Protein AF-A0A1X2GM85-F1 (afdb_monomer_lite)

Radius of gyration: 20.36 Å; chains: 1; bounding box: 54×36×49 Å

Sequence (186 aa):
MKASTSTQKPHITSDNRGQLSPLYTIKISEENMPDTSAGLIKRYERNKDDQASNASLRKRPAAFDFLKCAVDQPIDNLRQYLWTHGYGNGIPEDDMQLIDLIRLVLTDFWATAVKPDYPTSTNERTPFVESIVPLFKYLSAVMRSVAFVWCEKGLSICIPQYTKLMDGIGTTLLDSVDRVLIESSG

Secondary structure (DSSP, 8-state):
------TT-----HHHHHHHTTT------TT--TTS-HHHHHHHHHHHHHHHTTHHHHTSHHHHHHHHHHHTS-HHHHHHHHHHSS--TT--HHHHHHHHHHHHHHHHHHHHHHSPPPSSPPPTTHHIIIIIHHHHHHHHHHH-SS-----TTHHHHH-TT-S--BTTEEEEEETTEEEEEE----

Structure (mmCIF, N/CA/C/O backbone):
data_AF-A0A1X2GM85-F1
#
_entry.id   AF-A0A1X2GM85-F1
#
loop_
_atom_site.group_PDB
_atom_site.id
_atom_site.type_symbol
_atom_site.label_atom_id
_atom_site.label_alt_id
_atom_site.label_comp_id
_atom_site.label_asym_id
_atom_site.label_entity_id
_atom_site.label_seq_id
_atom_site.pdbx_PDB_ins_code
_atom_site.Cartn_x
_atom_site.Cartn_y
_atom_site.Cartn_z
_atom_site.occupancy
_atom_site.B_iso_or_equiv
_atom_site.auth_seq_id
_atom_site.auth_comp_id
_atom_site.auth_asym_id
_atom_site.auth_atom_id
_atom_site.pdbx_PDB_model_num
ATOM 1 N N . MET A 1 1 ? 22.983 2.308 13.394 1.00 34.88 1 MET A N 1
ATOM 2 C CA . MET A 1 1 ? 23.281 1.470 12.211 1.00 34.88 1 MET A CA 1
ATOM 3 C C . MET A 1 1 ? 23.939 2.341 11.154 1.00 34.88 1 MET A C 1
ATOM 5 O O . MET A 1 1 ? 23.367 3.367 10.813 1.00 34.88 1 MET A O 1
ATOM 9 N N . LYS A 1 2 ? 25.131 1.984 10.659 1.00 26.48 2 LYS A N 1
ATOM 10 C CA . LYS A 1 2 ? 25.616 2.534 9.383 1.00 26.48 2 LYS A CA 1
ATOM 11 C C . LYS A 1 2 ? 24.802 1.857 8.284 1.00 26.48 2 LYS A C 1
ATOM 13 O O . LYS A 1 2 ? 24.716 0.632 8.290 1.00 26.48 2 LYS A O 1
ATOM 18 N N . ALA A 1 3 ? 24.189 2.632 7.395 1.00 29.50 3 ALA A N 1
ATOM 19 C CA . ALA A 1 3 ? 23.586 2.077 6.192 1.00 29.50 3 ALA A CA 1
ATOM 20 C C . ALA A 1 3 ? 24.674 1.300 5.435 1.00 29.50 3 ALA A C 1
ATOM 22 O O . ALA A 1 3 ? 25.688 1.878 5.049 1.00 29.50 3 ALA A O 1
ATOM 23 N N . SER A 1 4 ? 24.495 -0.013 5.287 1.00 35.59 4 SER A N 1
ATOM 24 C CA . SER A 1 4 ? 25.327 -0.822 4.399 1.00 35.59 4 SER A CA 1
ATOM 25 C C . SER A 1 4 ? 24.795 -0.625 2.987 1.00 35.59 4 SER A C 1
ATOM 27 O O . SER A 1 4 ? 23.995 -1.407 2.484 1.00 35.59 4 SER A O 1
ATOM 29 N N . THR A 1 5 ? 25.157 0.491 2.365 1.00 38.44 5 THR A N 1
ATOM 30 C CA . THR A 1 5 ? 25.043 0.614 0.917 1.00 38.44 5 THR A CA 1
ATOM 31 C C . THR A 1 5 ? 26.262 -0.079 0.320 1.00 38.44 5 THR A C 1
ATOM 33 O O . THR A 1 5 ? 27.392 0.250 0.676 1.00 38.44 5 THR A O 1
ATOM 36 N N . SER A 1 6 ? 26.049 -1.066 -0.559 1.00 34.75 6 SER A N 1
ATOM 37 C CA . SER A 1 6 ? 27.146 -1.680 -1.319 1.00 34.75 6 SER A CA 1
ATOM 38 C C . SER A 1 6 ? 27.995 -0.573 -1.948 1.00 34.75 6 SER A C 1
ATOM 40 O O . SER A 1 6 ? 27.484 0.258 -2.698 1.00 34.75 6 SER A O 1
ATOM 42 N N . THR A 1 7 ? 29.290 -0.537 -1.636 1.00 39.50 7 THR A N 1
ATOM 43 C CA . THR A 1 7 ? 30.249 0.394 -2.253 1.00 39.50 7 THR A CA 1
ATOM 44 C C . THR A 1 7 ? 30.542 0.035 -3.712 1.00 39.50 7 THR A C 1
ATOM 46 O O . THR A 1 7 ? 31.191 0.802 -4.415 1.00 39.50 7 THR A O 1
ATOM 49 N N . GLN A 1 8 ? 30.036 -1.112 -4.174 1.00 43.66 8 GLN A N 1
ATOM 50 C CA . GLN A 1 8 ? 30.110 -1.608 -5.543 1.00 43.66 8 GLN A CA 1
ATOM 51 C C . GLN A 1 8 ? 28.709 -1.707 -6.154 1.00 43.66 8 GLN A C 1
ATOM 53 O O . GLN A 1 8 ? 28.338 -2.736 -6.723 1.00 43.66 8 GLN A O 1
ATOM 58 N N . LYS A 1 9 ? 27.889 -0.656 -6.037 1.00 45.09 9 LYS A N 1
ATOM 59 C CA . LYS A 1 9 ? 26.701 -0.584 -6.894 1.00 45.09 9 LYS A CA 1
ATOM 60 C C . LYS A 1 9 ? 27.174 -0.652 -8.353 1.00 45.09 9 LYS A C 1
ATOM 62 O O . LYS A 1 9 ? 28.130 0.048 -8.693 1.00 45.09 9 LYS A O 1
ATOM 67 N N . PRO A 1 10 ? 26.566 -1.484 -9.217 1.00 45.00 10 PRO A N 1
ATOM 68 C CA . PRO A 1 10 ? 26.895 -1.473 -10.630 1.00 45.00 10 PRO A CA 1
ATOM 69 C C . PRO A 1 10 ? 26.573 -0.084 -11.181 1.00 45.00 10 PRO A C 1
ATOM 71 O O . PRO A 1 10 ? 25.417 0.275 -11.394 1.00 45.00 10 PRO A O 1
ATOM 74 N N . HIS A 1 11 ? 27.607 0.729 -11.367 1.00 49.56 11 HIS A N 1
ATOM 75 C CA . HIS A 1 11 ? 27.476 2.007 -12.034 1.00 49.56 11 HIS A CA 1
ATOM 76 C C . HIS A 1 11 ? 27.408 1.734 -13.531 1.00 49.56 11 HIS A C 1
ATOM 78 O O . HIS A 1 11 ? 28.286 1.087 -14.105 1.00 49.56 11 HIS A O 1
ATOM 84 N N . ILE A 1 12 ? 26.353 2.226 -14.172 1.00 55.16 12 ILE A N 1
ATOM 85 C CA . ILE A 1 12 ? 26.272 2.230 -15.628 1.00 55.16 12 ILE A CA 1
ATOM 86 C C . ILE A 1 12 ? 27.361 3.190 -16.111 1.00 55.16 12 ILE A C 1
ATOM 88 O O . ILE A 1 12 ? 27.229 4.408 -15.961 1.00 55.16 12 ILE A O 1
ATOM 92 N N . THR A 1 13 ? 28.451 2.631 -16.637 1.00 62.72 13 THR A N 1
ATOM 93 C CA . THR A 1 13 ? 29.541 3.390 -17.257 1.00 62.72 13 THR A CA 1
ATOM 94 C C . THR A 1 13 ? 29.004 4.225 -18.422 1.00 62.72 13 THR A C 1
ATOM 96 O O . THR A 1 13 ? 27.930 3.941 -18.958 1.00 62.72 13 THR A O 1
ATOM 99 N N . SER A 1 14 ? 29.741 5.257 -18.836 1.00 64.19 14 SER A N 1
ATOM 100 C CA . SER A 1 14 ? 29.411 6.050 -20.031 1.00 64.19 14 SER A CA 1
ATOM 101 C C . SER A 1 14 ? 29.176 5.170 -21.262 1.00 64.19 14 SER A C 1
ATOM 103 O O . SER A 1 14 ? 28.234 5.402 -22.014 1.00 64.19 14 SER A O 1
ATOM 105 N N . ASP A 1 15 ? 29.976 4.115 -21.407 1.00 66.50 15 ASP A N 1
ATOM 106 C CA . ASP A 1 15 ? 29.928 3.201 -22.547 1.00 66.50 15 ASP A CA 1
ATOM 107 C C . ASP A 1 15 ? 28.676 2.320 -22.507 1.00 66.50 15 ASP A C 1
ATOM 109 O O . ASP A 1 15 ? 27.947 2.229 -23.497 1.00 66.50 15 ASP A O 1
ATOM 113 N N . ASN A 1 16 ? 28.351 1.754 -21.337 1.00 59.09 16 ASN A N 1
ATOM 114 C CA . ASN A 1 16 ? 27.107 1.007 -21.140 1.00 59.09 16 ASN A CA 1
ATOM 115 C C . ASN A 1 16 ? 25.891 1.920 -21.356 1.00 59.09 16 ASN A C 1
ATOM 117 O O . ASN A 1 16 ? 24.905 1.518 -21.967 1.00 59.09 16 ASN A O 1
ATOM 121 N N . ARG A 1 17 ? 25.969 3.179 -20.904 1.00 61.41 17 ARG A N 1
ATOM 122 C CA . ARG A 1 17 ? 24.910 4.175 -21.100 1.00 61.41 17 ARG A CA 1
ATOM 123 C C . ARG A 1 17 ? 24.700 4.483 -22.582 1.00 61.41 17 ARG A C 1
ATOM 125 O O . ARG A 1 17 ? 23.553 4.575 -23.002 1.00 61.41 17 ARG A O 1
ATOM 132 N N . GLY A 1 18 ? 25.774 4.611 -23.361 1.00 64.44 18 GLY A N 1
ATOM 133 C CA . GLY A 1 18 ? 25.703 4.835 -24.805 1.00 64.44 18 GLY A CA 1
ATOM 134 C C . GLY A 1 18 ? 25.058 3.670 -25.557 1.00 64.44 18 GLY A C 1
ATOM 135 O O . GLY A 1 18 ? 24.221 3.896 -26.423 1.00 64.44 18 GLY A O 1
ATOM 136 N N . GLN A 1 19 ? 25.385 2.429 -25.189 1.00 62.72 19 GLN A N 1
ATOM 137 C CA . GLN A 1 19 ? 24.798 1.235 -25.813 1.00 62.72 19 GLN A CA 1
ATOM 138 C C . GLN A 1 19 ? 23.318 1.046 -25.477 1.00 62.72 19 GLN A C 1
ATOM 140 O O . GLN A 1 19 ? 22.554 0.524 -26.286 1.00 62.72 19 GLN A O 1
ATOM 145 N N . LEU A 1 20 ? 22.916 1.455 -24.277 1.00 59.78 20 LEU A N 1
ATOM 146 C CA . LEU A 1 20 ? 21.585 1.186 -23.755 1.00 59.78 20 LEU A CA 1
ATOM 147 C C . LEU A 1 20 ? 20.619 2.379 -23.876 1.00 59.78 20 LEU A C 1
ATOM 149 O O . LEU A 1 20 ? 19.419 2.212 -23.659 1.00 59.78 20 LEU A O 1
ATOM 153 N N . SER A 1 21 ? 21.106 3.562 -24.265 1.00 59.94 21 SER A N 1
ATOM 154 C CA . SER A 1 21 ? 20.285 4.762 -24.494 1.00 59.94 21 SER A CA 1
ATOM 155 C C . SER A 1 21 ? 19.132 4.583 -25.497 1.00 59.94 21 SER A C 1
ATOM 157 O O . SER A 1 21 ? 18.107 5.238 -25.300 1.00 59.94 21 SER A O 1
ATOM 159 N N . PRO A 1 22 ? 19.201 3.692 -26.515 1.00 62.44 22 PRO A N 1
ATOM 160 C CA . PRO A 1 22 ? 18.049 3.422 -27.377 1.00 62.44 22 PRO A CA 1
ATOM 161 C C . PRO A 1 22 ? 16.972 2.567 -26.695 1.00 62.44 22 PRO A C 1
ATOM 163 O O . PRO A 1 22 ? 15.834 2.533 -27.155 1.00 62.44 22 PRO A O 1
ATOM 166 N N . LEU A 1 23 ? 17.336 1.836 -25.636 1.00 51.66 23 LEU A N 1
ATOM 167 C CA . LEU A 1 23 ? 16.497 0.822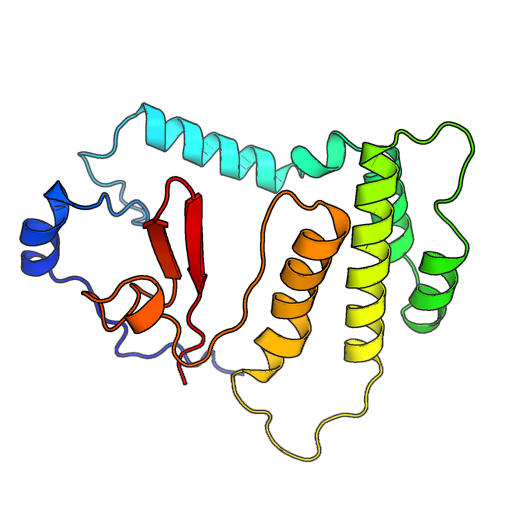 -24.991 1.00 51.66 23 LEU A CA 1
ATOM 168 C C . LEU A 1 23 ? 15.843 1.330 -23.702 1.00 51.66 23 LEU A C 1
ATOM 170 O O . LEU A 1 23 ? 14.790 0.829 -23.313 1.00 51.66 23 LEU A O 1
ATOM 174 N N . TYR A 1 24 ? 16.440 2.320 -23.036 1.00 50.78 24 TYR A N 1
ATOM 175 C CA . TYR A 1 24 ? 15.858 2.955 -21.858 1.00 50.78 24 TYR A CA 1
ATOM 176 C C . TYR A 1 24 ? 16.285 4.419 -21.716 1.00 50.78 24 TYR A C 1
ATOM 178 O O . TYR A 1 24 ? 17.340 4.843 -22.181 1.00 50.78 24 TYR A O 1
ATOM 186 N N . THR A 1 25 ? 15.508 5.188 -20.954 1.00 53.44 25 THR A N 1
ATOM 187 C CA . THR A 1 25 ? 15.891 6.527 -20.485 1.00 53.44 25 THR A CA 1
ATOM 188 C C . THR A 1 25 ? 16.178 6.471 -18.985 1.00 53.44 25 THR A C 1
ATOM 190 O O . THR A 1 25 ? 15.283 6.169 -18.194 1.00 53.44 25 THR A O 1
ATOM 193 N N . ILE A 1 26 ? 17.418 6.766 -18.570 1.00 52.47 26 ILE A N 1
ATOM 194 C CA . ILE A 1 26 ? 17.760 6.898 -17.142 1.00 52.47 26 ILE A CA 1
ATOM 195 C C . ILE A 1 26 ? 17.257 8.253 -16.666 1.00 52.47 26 ILE A C 1
ATOM 197 O O . ILE A 1 26 ? 17.789 9.295 -17.033 1.00 52.47 26 ILE A O 1
ATOM 201 N N . LYS A 1 27 ? 16.216 8.212 -15.844 1.00 52.28 27 LYS A N 1
ATOM 202 C CA . LYS A 1 27 ? 15.512 9.392 -15.346 1.00 52.28 27 LYS A CA 1
ATOM 203 C C . LYS A 1 27 ? 16.143 10.012 -14.095 1.00 52.28 27 LYS A C 1
ATOM 205 O O . LYS A 1 27 ? 15.931 11.187 -13.833 1.00 52.28 27 LYS A O 1
ATOM 210 N N . ILE A 1 28 ? 16.865 9.234 -13.292 1.00 50.03 28 ILE A N 1
ATOM 211 C CA . ILE A 1 28 ? 17.310 9.670 -11.963 1.00 50.03 28 ILE A CA 1
ATOM 212 C C . ILE A 1 28 ? 18.782 10.095 -12.038 1.00 50.03 28 ILE A C 1
ATOM 214 O O . ILE A 1 28 ? 19.682 9.326 -11.712 1.00 50.03 28 ILE A O 1
ATOM 218 N N . SER A 1 29 ? 19.027 11.322 -12.495 1.00 52.53 29 SER A N 1
ATOM 219 C CA . SER A 1 29 ? 20.200 12.105 -12.094 1.00 52.53 29 SER A CA 1
ATOM 220 C C . SER A 1 29 ? 19.716 13.496 -11.691 1.00 52.53 29 SER A C 1
ATOM 222 O O . SER A 1 29 ? 18.794 14.027 -12.310 1.00 52.53 29 SER A O 1
ATOM 224 N N . GLU A 1 30 ? 20.314 14.087 -10.653 1.00 50.84 30 GLU A N 1
ATOM 225 C CA . GLU A 1 30 ? 20.003 15.467 -10.230 1.00 50.84 30 GLU A CA 1
ATOM 226 C C . GLU A 1 30 ? 20.195 16.481 -11.371 1.00 50.84 30 GLU A C 1
ATOM 228 O O . GLU A 1 30 ? 19.606 17.557 -11.370 1.00 50.84 30 GLU A O 1
ATOM 233 N N . GLU A 1 31 ? 20.975 16.102 -12.380 1.00 53.09 31 GLU A N 1
ATOM 234 C CA . GLU A 1 31 ? 21.353 16.950 -13.500 1.00 53.09 31 GLU A CA 1
ATOM 235 C C . GLU A 1 31 ? 20.376 16.925 -14.683 1.00 53.09 31 GLU A C 1
ATOM 237 O O . GLU A 1 31 ? 20.617 17.671 -15.620 1.00 53.09 31 GLU A O 1
ATOM 242 N N . ASN A 1 32 ? 19.280 16.143 -14.648 1.00 51.34 32 ASN A N 1
ATOM 243 C CA . ASN A 1 32 ? 18.329 15.967 -15.762 1.00 51.34 32 ASN A CA 1
ATOM 244 C C . ASN A 1 32 ? 19.034 15.705 -17.109 1.00 51.34 32 ASN A C 1
ATOM 246 O O . ASN A 1 32 ? 19.467 16.625 -17.797 1.00 51.34 32 ASN A O 1
ATOM 250 N N . MET A 1 33 ? 19.099 14.444 -17.548 1.00 56.34 33 MET A N 1
ATOM 251 C CA . MET A 1 33 ? 19.704 14.120 -18.849 1.00 56.34 33 MET A CA 1
ATOM 252 C C . MET A 1 33 ? 19.078 14.976 -19.974 1.00 56.34 33 MET A C 1
ATOM 254 O O . MET A 1 33 ? 17.843 15.012 -20.059 1.00 56.34 33 MET A O 1
ATOM 258 N N . PRO A 1 34 ? 19.892 15.620 -20.838 1.00 57.81 34 PRO A N 1
ATOM 259 C CA . PRO A 1 34 ? 19.429 16.607 -21.822 1.00 57.81 34 PRO A CA 1
ATOM 260 C C . PRO A 1 34 ? 18.373 16.066 -22.800 1.00 57.81 34 PRO A C 1
ATOM 262 O O . PRO A 1 34 ? 17.569 16.834 -23.320 1.00 57.81 34 PRO A O 1
ATOM 265 N N . ASP A 1 35 ? 18.313 14.744 -22.977 1.00 63.62 35 ASP A N 1
ATOM 266 C CA . ASP A 1 35 ? 17.407 14.071 -23.914 1.00 63.62 35 ASP A CA 1
ATOM 267 C C . ASP A 1 35 ? 16.084 13.602 -23.272 1.00 63.62 35 ASP A C 1
ATOM 269 O O . ASP A 1 35 ? 15.263 12.936 -23.908 1.00 63.62 35 ASP A O 1
ATOM 273 N N . THR A 1 36 ? 15.840 13.921 -21.996 1.00 65.75 36 THR A N 1
ATOM 274 C CA . THR A 1 36 ? 14.594 13.528 -21.319 1.00 65.75 36 THR A CA 1
ATOM 275 C C . THR A 1 36 ? 13.428 14.366 -21.837 1.00 65.75 36 THR A C 1
ATOM 277 O O . THR A 1 36 ? 13.417 15.588 -21.697 1.00 65.75 36 THR A O 1
ATOM 280 N N . SER A 1 37 ? 12.394 13.724 -22.394 1.00 76.81 37 SER A N 1
ATOM 281 C CA . SER A 1 37 ? 11.247 14.468 -22.934 1.00 76.81 37 SER A CA 1
ATOM 282 C C . SER A 1 37 ? 10.588 15.373 -21.879 1.00 76.81 37 SER A C 1
ATOM 284 O O . SER A 1 37 ? 10.295 14.947 -20.757 1.00 76.81 37 SER A O 1
ATOM 286 N N . ALA A 1 38 ? 10.262 16.610 -22.264 1.00 80.88 38 ALA A N 1
ATOM 287 C CA . ALA A 1 38 ? 9.572 17.566 -21.392 1.00 80.88 38 ALA A CA 1
ATOM 288 C C . ALA A 1 38 ? 8.243 17.013 -20.837 1.00 80.88 38 ALA A C 1
ATOM 290 O O . ALA A 1 38 ? 7.867 17.291 -19.698 1.00 80.88 38 ALA A O 1
ATOM 291 N N . GLY A 1 39 ? 7.545 16.177 -21.616 1.00 83.62 39 GLY A N 1
ATOM 292 C CA . GLY A 1 39 ? 6.331 15.490 -21.172 1.00 83.62 39 GLY A CA 1
ATOM 293 C C . GLY A 1 39 ? 6.580 14.515 -20.015 1.00 83.62 39 GLY A C 1
ATOM 294 O O . GLY A 1 39 ? 5.780 14.461 -19.079 1.00 83.62 39 GLY A O 1
ATOM 295 N N . LEU A 1 40 ? 7.693 13.777 -20.044 1.00 76.56 40 LEU A N 1
ATOM 296 C CA . LEU A 1 40 ? 8.077 12.853 -18.976 1.00 76.56 40 LEU A CA 1
ATOM 297 C C . LEU A 1 40 ? 8.506 13.598 -17.705 1.00 76.56 40 LEU A C 1
ATOM 299 O O . LEU A 1 40 ? 8.078 13.211 -16.617 1.00 76.56 40 LEU A O 1
ATOM 303 N N . ILE A 1 41 ? 9.278 14.682 -17.843 1.00 80.12 41 ILE A N 1
ATOM 304 C CA . ILE A 1 41 ? 9.667 15.556 -16.720 1.00 80.12 41 ILE A CA 1
ATOM 305 C C . ILE A 1 41 ? 8.414 16.118 -16.044 1.00 80.12 41 ILE A C 1
ATOM 307 O O . ILE A 1 41 ? 8.235 15.975 -14.837 1.00 80.12 41 ILE A O 1
ATOM 311 N N . LYS A 1 42 ? 7.475 16.660 -16.828 1.00 86.56 42 LYS A N 1
ATOM 312 C CA . LYS A 1 42 ? 6.215 17.196 -16.298 1.00 86.56 42 LYS A CA 1
ATOM 313 C C . LYS A 1 42 ? 5.390 16.141 -15.556 1.00 86.56 42 LYS A C 1
ATOM 315 O O . LYS A 1 42 ? 4.832 16.433 -14.502 1.00 86.56 42 LYS A O 1
ATOM 320 N N . ARG A 1 43 ? 5.293 14.915 -16.088 1.00 85.38 43 ARG A N 1
ATOM 321 C CA . ARG A 1 43 ? 4.597 13.805 -15.406 1.00 85.38 43 ARG A CA 1
ATOM 322 C C . ARG A 1 43 ? 5.286 13.423 -14.099 1.00 85.38 43 ARG A C 1
ATOM 324 O O . ARG A 1 43 ? 4.606 13.111 -13.133 1.00 85.38 43 ARG A O 1
ATOM 331 N N . TYR A 1 44 ? 6.614 13.438 -14.067 1.00 82.88 44 TYR A N 1
ATOM 332 C CA . TYR A 1 44 ? 7.367 13.137 -12.858 1.00 82.88 44 TYR A CA 1
ATOM 333 C C . TYR A 1 44 ? 7.140 14.156 -11.749 1.00 82.88 44 TYR A C 1
ATOM 335 O O . TYR A 1 44 ? 6.794 13.750 -10.645 1.00 82.88 44 TYR A O 1
ATOM 343 N N . GLU A 1 45 ? 7.299 15.445 -12.050 1.00 86.31 45 GLU A N 1
ATOM 344 C CA . GLU A 1 45 ? 7.086 16.505 -11.062 1.00 86.31 45 GLU A CA 1
ATOM 345 C C . GLU A 1 45 ? 5.646 16.483 -10.551 1.00 86.31 45 GLU A C 1
ATOM 347 O O . GLU A 1 45 ? 5.422 16.464 -9.345 1.00 86.31 45 GLU A O 1
ATOM 352 N N . ARG A 1 46 ? 4.669 16.292 -11.447 1.00 90.50 46 ARG A N 1
ATOM 353 C CA . ARG A 1 46 ? 3.281 16.079 -11.032 1.00 90.50 46 ARG A CA 1
ATOM 354 C C . ARG A 1 46 ? 3.124 14.878 -10.095 1.00 90.50 46 ARG A C 1
ATOM 356 O O . ARG A 1 46 ? 2.424 14.988 -9.100 1.00 90.50 46 ARG A O 1
ATOM 363 N N . ASN A 1 47 ? 3.743 13.736 -10.395 1.00 88.12 47 ASN A N 1
ATOM 364 C CA . ASN A 1 47 ? 3.645 12.559 -9.529 1.00 88.12 47 ASN A CA 1
ATOM 365 C C . ASN A 1 47 ? 4.289 12.801 -8.156 1.00 88.12 47 ASN A C 1
ATOM 367 O O . ASN A 1 47 ? 3.782 12.284 -7.164 1.00 88.12 47 ASN A O 1
ATOM 371 N N . LYS A 1 48 ? 5.375 13.584 -8.086 1.00 87.94 48 LYS A N 1
ATOM 372 C CA . LYS A 1 48 ? 5.977 14.003 -6.812 1.00 87.94 48 LYS A CA 1
ATOM 373 C C . LYS A 1 48 ? 5.009 14.860 -6.003 1.00 87.94 48 LYS A C 1
ATOM 375 O O . LYS A 1 48 ? 4.815 14.585 -4.822 1.00 87.94 48 LYS A O 1
ATOM 380 N N . ASP A 1 49 ? 4.369 15.838 -6.638 1.00 93.06 49 ASP A N 1
ATOM 381 C CA . ASP A 1 49 ? 3.380 16.705 -5.989 1.00 93.06 49 ASP A CA 1
ATOM 382 C C . ASP A 1 49 ? 2.137 15.913 -5.541 1.00 93.06 49 ASP A C 1
ATOM 384 O O . ASP A 1 49 ? 1.658 16.054 -4.410 1.00 93.06 49 ASP A O 1
ATOM 388 N N . ASP A 1 50 ? 1.638 15.019 -6.400 1.00 93.00 50 ASP A N 1
ATOM 389 C CA . ASP A 1 50 ? 0.511 14.128 -6.110 1.00 93.00 50 ASP A CA 1
ATOM 390 C C . ASP A 1 50 ? 0.847 13.182 -4.937 1.00 93.00 50 ASP A C 1
ATOM 392 O O . ASP A 1 50 ? -0.003 12.938 -4.076 1.00 93.00 50 ASP A O 1
ATOM 396 N N . GLN A 1 51 ? 2.087 12.684 -4.850 1.00 89.06 51 GLN A N 1
ATOM 397 C CA . GLN A 1 51 ? 2.556 11.866 -3.728 1.00 89.06 51 GLN A CA 1
ATOM 398 C C . GLN A 1 51 ? 2.667 12.688 -2.438 1.00 89.06 51 GLN A C 1
ATOM 400 O O . GLN A 1 51 ? 2.133 12.275 -1.411 1.00 89.06 51 GLN A O 1
ATOM 405 N N . ALA A 1 52 ? 3.308 13.860 -2.482 1.00 90.94 52 ALA A N 1
ATOM 406 C CA . ALA A 1 52 ? 3.477 14.730 -1.317 1.00 90.94 52 ALA A CA 1
ATOM 407 C C . ALA A 1 52 ? 2.132 15.183 -0.725 1.00 90.94 52 ALA A C 1
ATOM 409 O O . ALA A 1 52 ? 1.988 15.333 0.488 1.00 90.94 52 ALA A O 1
ATOM 410 N N . SER A 1 53 ? 1.122 15.362 -1.577 1.00 91.88 53 SER A N 1
ATOM 411 C CA . SER A 1 53 ? -0.230 15.749 -1.170 1.00 91.88 53 SER A CA 1
ATOM 412 C C . SER A 1 53 ? -1.151 14.572 -0.820 1.00 91.88 53 SER A C 1
ATOM 414 O O . SER A 1 53 ? -2.272 14.806 -0.353 1.00 91.88 53 SER A O 1
ATOM 416 N N . ASN A 1 54 ? -0.704 13.319 -0.994 1.00 90.19 54 ASN A N 1
ATOM 417 C CA . ASN A 1 54 ? -1.526 12.107 -0.889 1.00 90.19 54 ASN A CA 1
ATOM 418 C C . ASN A 1 54 ? -2.780 12.157 -1.782 1.00 90.19 54 ASN A C 1
ATOM 420 O O . ASN A 1 54 ? -3.878 11.767 -1.374 1.00 90.19 54 ASN A O 1
ATOM 424 N N . ALA A 1 55 ? -2.635 12.659 -3.010 1.00 92.06 55 ALA A N 1
ATOM 425 C CA . ALA A 1 55 ? -3.748 12.949 -3.908 1.00 92.06 55 ALA A CA 1
ATOM 426 C C . ALA A 1 55 ? -4.628 11.726 -4.220 1.00 92.06 55 ALA A C 1
ATOM 428 O O . ALA A 1 55 ? -5.836 11.876 -4.395 1.00 92.06 55 ALA A O 1
ATOM 429 N N . SER A 1 56 ? -4.059 10.517 -4.291 1.00 88.62 56 SER A N 1
ATOM 430 C CA . SER A 1 56 ? -4.824 9.281 -4.515 1.00 88.62 56 SER A CA 1
ATOM 431 C C . SER A 1 56 ? -5.709 8.926 -3.318 1.00 88.62 56 SER A C 1
ATOM 433 O O . SER A 1 56 ? -6.903 8.703 -3.499 1.00 88.62 56 SER A O 1
ATOM 435 N N . LEU A 1 57 ? -5.154 8.946 -2.102 1.00 89.88 57 LEU A N 1
ATOM 436 C CA . LEU A 1 57 ? -5.891 8.666 -0.867 1.00 89.88 57 LEU A CA 1
ATOM 437 C C . LEU A 1 57 ? -6.967 9.722 -0.601 1.00 89.88 57 LEU A C 1
ATOM 439 O O . LEU A 1 57 ? -8.084 9.380 -0.241 1.00 89.88 57 LEU A O 1
ATOM 443 N N . ARG A 1 58 ? -6.685 11.004 -0.862 1.00 93.12 58 ARG A N 1
ATOM 444 C CA . ARG A 1 58 ? -7.664 12.092 -0.671 1.00 93.12 58 ARG A CA 1
ATOM 445 C C . ARG A 1 58 ? -8.901 11.991 -1.568 1.00 93.12 58 ARG A C 1
ATOM 447 O O . ARG A 1 58 ? -9.921 12.590 -1.246 1.00 93.12 58 ARG A O 1
ATOM 454 N N . LYS A 1 59 ? -8.843 11.235 -2.671 1.00 93.75 59 LYS A N 1
ATOM 455 C CA . LYS A 1 59 ? -10.022 10.922 -3.504 1.00 93.75 59 LYS A CA 1
ATOM 456 C C . LYS A 1 59 ? -10.953 9.888 -2.861 1.00 93.75 59 LYS A C 1
ATOM 458 O O . LYS A 1 59 ? -11.984 9.571 -3.452 1.00 93.75 59 LYS A O 1
ATOM 463 N N . ARG A 1 60 ? -10.566 9.331 -1.714 1.00 94.81 60 ARG A N 1
ATOM 464 C CA . ARG A 1 60 ? -11.294 8.338 -0.921 1.00 94.81 60 ARG A CA 1
ATOM 465 C C . ARG A 1 60 ? -11.424 8.878 0.506 1.00 94.81 60 ARG A C 1
ATOM 467 O O . ARG A 1 60 ? -10.649 8.494 1.382 1.00 94.81 60 ARG A O 1
ATOM 474 N N . PRO A 1 61 ? -12.294 9.880 0.723 1.00 94.56 61 PRO A N 1
ATOM 475 C CA . PRO A 1 61 ? -12.306 10.648 1.963 1.00 94.56 61 PRO A CA 1
ATOM 476 C C . PRO A 1 61 ? -12.627 9.785 3.186 1.00 94.56 61 PRO A C 1
ATOM 478 O O . PRO A 1 61 ? -11.972 9.945 4.212 1.00 94.56 61 PRO A O 1
ATOM 481 N N . ALA A 1 62 ? -13.554 8.828 3.074 1.00 95.94 62 ALA A N 1
ATOM 482 C CA . ALA A 1 62 ? -13.910 7.965 4.195 1.00 95.94 62 ALA A CA 1
ATOM 483 C C . ALA A 1 62 ? -12.752 7.025 4.554 1.00 95.94 62 ALA A C 1
ATOM 485 O O . ALA A 1 62 ? -12.422 6.866 5.729 1.00 95.94 62 ALA A O 1
ATOM 486 N N . ALA A 1 63 ? -12.089 6.452 3.548 1.00 96.38 63 ALA A N 1
ATOM 487 C CA . ALA A 1 63 ? -10.914 5.616 3.767 1.00 96.38 63 ALA A CA 1
ATOM 488 C C . ALA A 1 63 ? -9.717 6.410 4.313 1.00 96.38 63 ALA A C 1
ATOM 490 O O . ALA A 1 63 ? -8.987 5.921 5.174 1.00 96.38 63 ALA A O 1
ATOM 491 N N . PHE A 1 64 ? -9.516 7.640 3.836 1.00 96.00 64 PHE A N 1
ATOM 492 C CA . PHE A 1 64 ? -8.446 8.513 4.306 1.00 96.00 64 PHE A CA 1
ATOM 493 C C . PHE A 1 64 ? -8.654 8.944 5.760 1.00 96.00 64 PHE A C 1
ATOM 495 O O . PHE A 1 64 ? -7.712 8.883 6.551 1.00 96.00 64 PHE A O 1
ATOM 502 N N . ASP A 1 65 ? -9.877 9.319 6.135 1.00 95.81 65 ASP A N 1
ATOM 503 C CA . ASP A 1 65 ? -10.209 9.653 7.520 1.00 95.81 65 ASP A CA 1
ATOM 504 C C . ASP A 1 65 ? -10.090 8.426 8.432 1.00 95.81 65 ASP A C 1
ATOM 506 O O . ASP A 1 65 ? -9.493 8.521 9.505 1.00 95.81 65 ASP A O 1
ATOM 510 N N . PHE A 1 66 ? -10.547 7.252 7.977 1.00 97.25 66 PHE A N 1
ATOM 511 C CA . PHE A 1 66 ? -10.341 5.990 8.691 1.00 97.25 66 PHE A CA 1
ATOM 512 C C . PHE A 1 66 ? -8.853 5.692 8.919 1.00 97.25 66 PHE A C 1
ATOM 514 O O . PHE A 1 66 ? -8.463 5.375 10.041 1.00 97.25 66 PHE A O 1
ATOM 521 N N . LEU A 1 67 ? -8.007 5.838 7.889 1.00 97.00 67 LEU A N 1
ATOM 522 C CA . LEU A 1 67 ? -6.560 5.646 8.009 1.00 97.00 67 LEU A CA 1
ATOM 523 C C . LEU A 1 67 ? -5.952 6.596 9.041 1.00 97.00 67 LEU A C 1
ATOM 525 O O . LEU A 1 67 ? -5.183 6.150 9.887 1.00 97.00 67 LEU A O 1
ATOM 529 N N . LYS A 1 68 ? -6.298 7.888 8.985 1.00 96.25 68 LYS A N 1
ATOM 530 C CA . LYS A 1 68 ? -5.807 8.886 9.944 1.00 96.25 68 LYS A CA 1
ATOM 531 C C . LYS A 1 68 ? -6.173 8.507 11.374 1.00 96.25 68 LYS A C 1
ATOM 533 O O . LYS A 1 68 ? -5.303 8.431 12.231 1.00 96.25 68 LYS A O 1
ATOM 538 N N . CYS A 1 69 ? -7.443 8.195 11.612 1.00 97.31 69 CYS A N 1
ATOM 539 C CA . CYS A 1 69 ? -7.889 7.786 12.935 1.00 97.31 69 CYS A CA 1
ATOM 540 C C . CYS A 1 69 ? -7.233 6.477 13.399 1.00 97.31 69 CYS A C 1
ATOM 542 O O . CYS A 1 69 ? -6.973 6.343 14.593 1.00 97.31 69 CYS A O 1
ATOM 544 N N . ALA A 1 70 ? -6.952 5.539 12.486 1.00 97.62 70 ALA A N 1
ATOM 545 C CA . ALA A 1 70 ? -6.253 4.296 12.799 1.00 97.62 70 ALA A CA 1
ATOM 546 C C . ALA A 1 70 ? -4.803 4.547 13.237 1.00 97.62 70 ALA A C 1
ATOM 548 O O . ALA A 1 70 ? -4.386 4.008 14.257 1.00 97.62 70 ALA A O 1
ATOM 549 N N . VAL A 1 71 ? -4.041 5.369 12.506 1.00 95.81 71 VAL A N 1
ATOM 550 C CA . VAL A 1 71 ? -2.632 5.649 12.851 1.00 95.81 71 VAL A CA 1
ATOM 551 C C . VAL A 1 71 ? -2.477 6.504 14.110 1.00 95.81 71 VAL A C 1
ATOM 553 O O . VAL A 1 71 ? -1.425 6.457 14.740 1.00 95.81 71 VAL A O 1
ATOM 556 N N . ASP A 1 72 ? -3.527 7.227 14.506 1.00 97.12 72 ASP A N 1
ATOM 557 C CA . ASP A 1 72 ? -3.581 7.962 15.773 1.00 97.12 72 ASP A CA 1
ATOM 558 C C . ASP A 1 72 ? -3.880 7.050 16.985 1.00 97.12 72 ASP A C 1
ATOM 560 O O . ASP A 1 72 ? -3.815 7.499 18.132 1.00 97.12 72 ASP A O 1
ATOM 564 N N . GLN A 1 73 ? -4.214 5.768 16.773 1.00 97.69 73 GLN A N 1
ATOM 565 C CA . GLN A 1 73 ? -4.442 4.835 17.878 1.00 97.69 73 GLN A CA 1
ATOM 566 C C . GLN A 1 73 ? -3.125 4.390 18.532 1.00 97.69 73 GLN A C 1
ATOM 568 O O . GLN A 1 73 ? -2.155 4.089 17.832 1.00 97.69 73 GLN A O 1
ATOM 573 N N . PRO A 1 74 ? -3.097 4.212 19.868 1.00 96.88 74 PRO A N 1
ATOM 574 C CA . PRO A 1 74 ? -2.034 3.461 20.527 1.00 96.88 74 PRO A CA 1
ATOM 575 C C . PRO A 1 74 ? -1.912 2.050 19.940 1.00 96.88 74 PRO A C 1
ATOM 577 O O . PRO A 1 74 ? -2.927 1.427 19.615 1.00 96.88 74 PRO A O 1
ATOM 580 N N . ILE A 1 75 ? -0.689 1.514 19.866 1.00 95.31 75 ILE A N 1
ATOM 581 C CA . ILE A 1 75 ? -0.429 0.197 19.257 1.00 95.31 75 ILE A CA 1
ATOM 582 C C . ILE A 1 75 ? -1.275 -0.922 19.889 1.00 95.31 75 ILE A C 1
ATOM 584 O O . ILE A 1 75 ? -1.790 -1.780 19.174 1.00 95.31 75 ILE A O 1
ATOM 588 N N . ASP A 1 76 ? -1.510 -0.859 21.202 1.00 95.62 76 ASP A N 1
ATOM 589 C CA . ASP A 1 76 ? -2.321 -1.831 21.947 1.00 95.62 76 ASP A CA 1
ATOM 590 C C . ASP A 1 76 ? -3.802 -1.818 21.530 1.00 95.62 76 ASP A C 1
ATOM 592 O O . ASP A 1 76 ? -4.473 -2.851 21.552 1.00 95.62 76 ASP A O 1
ATOM 596 N N . ASN A 1 77 ? -4.301 -0.661 21.085 1.00 96.75 77 ASN A N 1
ATOM 597 C CA . ASN A 1 77 ? -5.694 -0.459 20.684 1.00 96.75 77 ASN A CA 1
ATOM 598 C C . ASN A 1 77 ? -5.902 -0.568 19.168 1.00 96.75 77 ASN A C 1
ATOM 600 O O . ASN A 1 77 ? -7.037 -0.760 18.721 1.00 96.75 77 ASN A O 1
ATOM 604 N N . LEU A 1 78 ? -4.827 -0.475 18.376 1.00 97.44 78 LEU A N 1
ATOM 605 C CA . LEU A 1 78 ? -4.881 -0.435 16.915 1.00 97.44 78 LEU A CA 1
ATOM 606 C C . LEU A 1 78 ? -5.692 -1.602 16.345 1.00 97.44 78 LEU A C 1
ATOM 608 O O . LEU A 1 78 ? -6.644 -1.392 15.596 1.00 97.44 78 LEU A O 1
ATOM 612 N N . ARG A 1 79 ? -5.375 -2.839 16.750 1.00 96.31 79 ARG A N 1
ATOM 613 C CA . ARG A 1 79 ? -6.071 -4.033 16.250 1.00 96.31 79 ARG A CA 1
ATOM 614 C C . ARG A 1 79 ? -7.574 -3.971 16.520 1.00 96.31 79 ARG A C 1
ATOM 616 O O . ARG A 1 79 ? -8.364 -4.296 15.641 1.00 96.31 79 ARG A O 1
ATOM 623 N N . GLN A 1 80 ? -7.983 -3.574 17.724 1.00 96.69 80 GLN A N 1
ATOM 624 C CA . GLN A 1 80 ? -9.404 -3.484 18.053 1.00 96.69 80 GLN A CA 1
ATOM 625 C C . GLN A 1 80 ? -10.090 -2.404 17.214 1.00 96.69 80 GLN A C 1
ATOM 627 O O . GLN A 1 80 ? -11.154 -2.667 16.654 1.00 96.69 80 GLN A O 1
ATOM 632 N N . TYR A 1 81 ? -9.475 -1.226 17.079 1.00 97.94 81 TYR A N 1
ATOM 633 C CA . TYR A 1 81 ? -10.005 -0.127 16.273 1.00 97.94 81 TYR A CA 1
ATOM 634 C C . TYR A 1 81 ? -10.280 -0.555 14.824 1.00 97.94 81 TYR A C 1
ATOM 636 O O . TYR A 1 81 ? -11.408 -0.406 14.350 1.00 97.94 81 TYR A O 1
ATOM 644 N N . LEU A 1 82 ? -9.288 -1.164 14.157 1.00 97.62 82 LEU A N 1
ATOM 645 C CA . LEU A 1 82 ? -9.371 -1.568 12.746 1.00 97.62 82 LEU A CA 1
ATOM 646 C C . LEU A 1 82 ? -10.604 -2.429 12.439 1.00 97.62 82 LEU A C 1
ATOM 648 O O . LEU A 1 82 ? -11.245 -2.254 11.403 1.00 97.62 82 LEU A O 1
ATOM 652 N N . TRP A 1 83 ? -10.947 -3.346 13.344 1.00 96.69 83 TRP A N 1
ATOM 653 C CA . TRP A 1 83 ? -12.003 -4.338 13.129 1.00 96.69 83 TRP A CA 1
ATOM 654 C C . TRP A 1 83 ? -13.355 -3.960 13.738 1.00 96.69 83 TRP A C 1
ATOM 656 O O . TRP A 1 83 ? -14.322 -4.691 13.549 1.00 96.69 83 TRP A O 1
ATOM 666 N N . THR A 1 84 ? -13.449 -2.817 14.423 1.00 96.44 84 THR A N 1
ATOM 667 C CA . THR A 1 84 ? -14.699 -2.323 15.038 1.00 96.44 84 THR A CA 1
ATOM 668 C C . THR A 1 84 ? -15.192 -0.999 14.459 1.00 96.44 84 THR A C 1
ATOM 670 O O . THR A 1 84 ? -16.350 -0.645 14.661 1.00 96.44 84 THR A O 1
ATOM 673 N N . HIS A 1 85 ? -14.350 -0.286 13.709 1.00 95.12 85 HIS A N 1
ATOM 674 C CA . HIS A 1 85 ? -14.660 1.007 13.096 1.00 95.12 85 HIS A CA 1
ATOM 675 C C . HIS A 1 85 ? -14.558 0.935 11.570 1.00 95.12 85 HIS A C 1
ATOM 677 O O . HIS A 1 85 ? -14.085 -0.055 11.013 1.00 95.12 85 HIS A O 1
ATOM 683 N N . GLY A 1 86 ? -14.993 1.996 10.883 1.00 90.00 86 GLY A N 1
ATOM 684 C CA . GLY A 1 86 ? -14.943 2.069 9.417 1.00 90.00 86 GLY A CA 1
ATOM 685 C C . GLY A 1 86 ? -16.011 1.214 8.731 1.00 90.00 86 GLY A C 1
ATOM 686 O O . GLY A 1 86 ? -15.823 0.775 7.601 1.00 90.00 86 GLY A O 1
ATOM 687 N N . TYR A 1 87 ? -17.108 0.926 9.431 1.00 86.06 87 TYR A N 1
ATOM 688 C CA . TYR A 1 87 ? -18.304 0.306 8.871 1.00 86.06 87 TYR A CA 1
ATOM 689 C C . TYR A 1 87 ? -19.435 1.327 8.960 1.00 86.06 87 TYR A C 1
ATOM 691 O O . TYR A 1 87 ? -19.700 1.866 10.034 1.00 86.06 87 TYR A O 1
ATOM 699 N N . GLY A 1 88 ? -20.084 1.628 7.840 1.00 81.50 88 GLY A N 1
ATOM 700 C CA . GLY A 1 88 ? -21.143 2.626 7.802 1.00 81.50 88 GLY A CA 1
ATOM 701 C C . GLY A 1 88 ? -22.029 2.458 6.580 1.00 81.50 88 GLY A C 1
ATOM 702 O O . GLY A 1 88 ? -2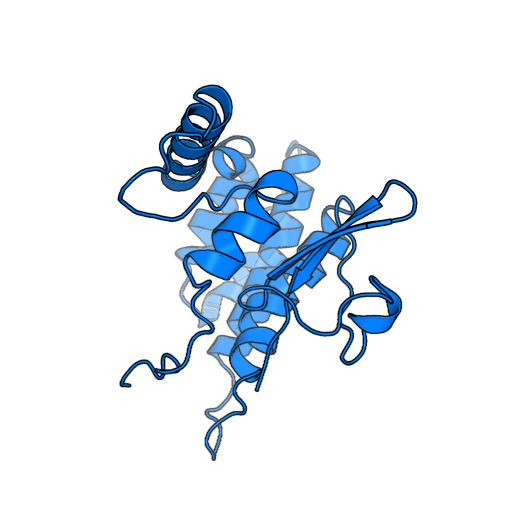1.560 2.109 5.497 1.00 81.50 88 GLY A O 1
ATOM 703 N N . ASN A 1 89 ? -23.320 2.726 6.757 1.00 79.06 89 ASN A N 1
ATOM 704 C CA . ASN A 1 89 ? -24.253 2.786 5.641 1.00 79.06 89 ASN A CA 1
ATOM 705 C C . ASN A 1 89 ? -23.903 4.001 4.768 1.00 79.06 89 ASN A C 1
ATOM 707 O O . ASN A 1 89 ? -23.772 5.110 5.281 1.00 79.06 89 ASN A O 1
ATOM 711 N N . GLY A 1 90 ? -23.763 3.794 3.456 1.00 87.94 90 GLY A N 1
ATOM 712 C CA . GLY A 1 90 ? -23.497 4.869 2.494 1.00 87.94 90 GLY A CA 1
ATOM 713 C C . GLY A 1 90 ? -22.020 5.173 2.219 1.00 87.94 90 GLY A C 1
ATOM 714 O O . GLY A 1 90 ? -21.741 6.137 1.510 1.00 87.94 90 GLY A O 1
ATOM 715 N N . ILE A 1 91 ? -21.078 4.370 2.728 1.00 93.19 91 ILE A N 1
ATOM 716 C CA . ILE A 1 91 ? -19.674 4.459 2.300 1.00 93.19 91 ILE A CA 1
ATOM 717 C C . ILE A 1 91 ? -19.565 3.926 0.857 1.00 93.19 91 ILE A C 1
ATOM 719 O O . ILE A 1 91 ? -20.061 2.826 0.594 1.00 93.19 91 ILE A O 1
ATOM 723 N N . PRO A 1 92 ? -18.941 4.668 -0.081 1.00 94.12 92 PRO A N 1
ATOM 724 C CA . PRO A 1 92 ? -18.716 4.189 -1.444 1.00 94.12 92 PRO A CA 1
ATOM 725 C C . PRO A 1 92 ? -17.939 2.869 -1.477 1.00 94.12 92 PRO A C 1
ATOM 727 O O . PRO A 1 92 ? -17.050 2.648 -0.657 1.00 94.12 92 PRO A O 1
ATOM 730 N N . GLU A 1 93 ? -18.226 2.015 -2.460 1.00 92.88 93 GLU A N 1
ATOM 731 C CA . GLU A 1 93 ? -17.569 0.706 -2.591 1.00 92.88 93 GLU A CA 1
ATOM 732 C C . GLU A 1 93 ? -16.040 0.826 -2.685 1.00 92.88 93 GLU A C 1
ATOM 734 O O . GLU A 1 93 ? -15.325 0.113 -1.986 1.00 92.88 93 GLU A O 1
ATOM 739 N N . ASP A 1 94 ? -15.531 1.781 -3.465 1.00 92.69 94 ASP A N 1
ATOM 740 C CA . ASP A 1 94 ? -14.090 2.015 -3.585 1.00 92.69 94 ASP A CA 1
ATOM 741 C C . ASP A 1 94 ? -13.434 2.426 -2.253 1.00 92.69 94 ASP A C 1
ATOM 743 O O . ASP A 1 94 ? -12.287 2.067 -1.983 1.00 92.69 94 ASP A O 1
ATOM 747 N N . ASP A 1 95 ? -14.139 3.202 -1.424 1.00 95.56 95 ASP A N 1
ATOM 748 C CA . ASP A 1 95 ? -13.669 3.572 -0.088 1.00 95.56 95 ASP A CA 1
ATOM 749 C C . ASP A 1 95 ? -13.687 2.348 0.834 1.00 95.56 95 ASP A C 1
ATOM 751 O O . ASP A 1 95 ? -12.726 2.132 1.568 1.00 95.56 95 ASP A O 1
ATOM 755 N N . MET A 1 96 ? -14.722 1.505 0.755 1.00 95.44 96 MET A N 1
ATOM 756 C CA . MET A 1 96 ? -14.791 0.249 1.509 1.00 95.44 96 MET A CA 1
ATOM 757 C C . MET A 1 96 ? -13.655 -0.709 1.144 1.00 95.44 96 MET A C 1
ATOM 759 O O . MET A 1 96 ? -12.998 -1.236 2.040 1.00 95.44 96 MET A O 1
ATOM 763 N N . GLN A 1 97 ? -13.361 -0.881 -0.148 1.00 94.62 97 GLN A N 1
ATOM 764 C CA . GLN A 1 97 ? -12.223 -1.686 -0.598 1.00 94.62 97 GLN A CA 1
ATOM 765 C C . GLN A 1 97 ? -10.904 -1.139 -0.040 1.00 94.62 97 GLN A C 1
ATOM 767 O O . GLN A 1 97 ? -10.072 -1.892 0.465 1.00 94.62 97 GLN A O 1
ATOM 772 N N . LEU A 1 98 ? -10.707 0.181 -0.065 1.00 95.25 98 LEU A N 1
ATOM 773 C CA . LEU A 1 98 ? -9.496 0.777 0.491 1.00 95.25 98 LEU A CA 1
ATOM 774 C C . LEU A 1 98 ? -9.421 0.634 2.022 1.00 95.25 98 LEU A C 1
ATOM 776 O O . LEU A 1 98 ? -8.340 0.383 2.553 1.00 95.25 98 LEU A O 1
ATOM 780 N N . ILE A 1 99 ? -10.545 0.735 2.735 1.00 97.06 99 ILE A N 1
ATOM 781 C CA . ILE A 1 99 ? -10.625 0.469 4.179 1.00 97.06 99 ILE A CA 1
ATOM 782 C C . ILE A 1 99 ? -10.227 -0.982 4.479 1.00 97.06 99 ILE A C 1
ATOM 784 O O . ILE A 1 99 ? -9.439 -1.215 5.396 1.00 97.06 99 ILE A O 1
ATOM 788 N N . ASP A 1 100 ? -10.700 -1.954 3.700 1.00 96.75 100 ASP A N 1
ATOM 789 C CA . ASP A 1 100 ? -10.330 -3.363 3.877 1.00 96.75 100 ASP A CA 1
ATOM 790 C C . ASP A 1 100 ? -8.836 -3.600 3.634 1.00 96.75 100 ASP A C 1
ATOM 792 O O . ASP A 1 100 ? -8.183 -4.317 4.398 1.00 96.75 100 ASP A O 1
ATOM 796 N N . LEU A 1 101 ? -8.258 -2.932 2.631 1.00 96.50 101 LEU A N 1
ATOM 797 C CA . LEU A 1 101 ? -6.812 -2.937 2.421 1.00 96.50 101 LEU A CA 1
ATOM 798 C C . LEU A 1 101 ? -6.065 -2.375 3.642 1.00 96.50 101 LEU A C 1
ATOM 800 O O . LEU A 1 101 ? -5.123 -3.006 4.125 1.00 96.50 101 LEU A O 1
ATOM 804 N N . ILE A 1 102 ? -6.498 -1.223 4.166 1.00 96.81 102 ILE A N 1
ATOM 805 C CA . ILE A 1 102 ? -5.908 -0.593 5.358 1.00 96.81 102 ILE A CA 1
ATOM 806 C C . ILE A 1 102 ? -5.980 -1.540 6.562 1.00 96.81 102 ILE A C 1
ATOM 808 O O . ILE A 1 102 ? -4.982 -1.702 7.263 1.00 96.81 102 ILE A O 1
ATOM 812 N N . ARG A 1 103 ? -7.123 -2.204 6.789 1.00 97.62 103 ARG A N 1
ATOM 813 C CA . ARG A 1 103 ? -7.300 -3.175 7.883 1.00 97.62 103 ARG A CA 1
ATOM 814 C C . ARG A 1 103 ? -6.270 -4.288 7.825 1.00 97.62 103 ARG A C 1
ATOM 816 O O . ARG A 1 103 ? -5.619 -4.562 8.832 1.00 97.62 103 ARG A O 1
ATOM 823 N N . LEU A 1 104 ? -6.123 -4.926 6.667 1.00 97.44 104 LEU A N 1
ATOM 824 C CA . LEU A 1 104 ? -5.211 -6.056 6.504 1.00 97.44 104 LEU A CA 1
ATOM 825 C C . LEU A 1 104 ? -3.755 -5.623 6.687 1.00 97.44 104 LEU A C 1
ATOM 827 O O . LEU A 1 104 ? -3.030 -6.239 7.464 1.00 97.44 104 LEU A O 1
ATOM 831 N N . VAL A 1 105 ? -3.358 -4.521 6.047 1.00 96.50 105 VAL A N 1
ATOM 832 C CA . VAL A 1 105 ? -2.000 -3.970 6.149 1.00 96.50 105 VAL A CA 1
ATOM 833 C C . VAL A 1 105 ? -1.654 -3.590 7.587 1.00 96.50 105 VAL A C 1
ATOM 835 O O . VAL A 1 105 ? -0.615 -4.002 8.095 1.00 96.50 105 VAL A O 1
ATOM 838 N N . LEU A 1 106 ? -2.516 -2.827 8.263 1.00 96.88 106 LEU A N 1
ATOM 839 C CA . LEU A 1 106 ? -2.227 -2.359 9.619 1.00 96.88 106 LEU A CA 1
ATOM 840 C C . LEU A 1 106 ? -2.352 -3.468 10.671 1.00 96.88 106 LEU A C 1
ATOM 842 O O . LEU A 1 106 ? -1.688 -3.399 11.702 1.00 96.88 106 LEU A O 1
ATOM 846 N N . THR A 1 107 ? -3.143 -4.514 10.412 1.00 96.75 107 THR A N 1
ATOM 847 C CA . THR A 1 107 ? -3.166 -5.714 11.264 1.00 96.75 107 THR A CA 1
ATOM 848 C C . THR A 1 107 ? -1.842 -6.477 11.177 1.00 96.75 107 THR A C 1
ATOM 850 O O . THR A 1 107 ? -1.320 -6.920 12.199 1.00 96.75 107 THR A O 1
ATOM 853 N N . ASP A 1 108 ? -1.279 -6.605 9.975 1.00 95.75 108 ASP A N 1
ATOM 854 C CA . ASP A 1 108 ? 0.016 -7.257 9.743 1.00 95.75 108 ASP A CA 1
ATOM 855 C C . ASP A 1 108 ? 1.171 -6.437 10.345 1.00 95.75 108 ASP A C 1
ATOM 857 O O . ASP A 1 108 ? 2.018 -6.964 11.071 1.00 95.75 108 ASP A O 1
ATOM 861 N N . PHE A 1 109 ? 1.123 -5.112 10.166 1.00 94.81 109 PHE A N 1
ATOM 862 C CA . PHE A 1 109 ? 2.022 -4.174 10.837 1.00 94.81 109 PHE A CA 1
ATOM 863 C C . PHE A 1 109 ? 1.957 -4.309 12.362 1.00 94.81 109 PHE A C 1
ATOM 865 O O . PHE A 1 109 ? 2.995 -4.407 13.012 1.00 94.81 109 PHE A O 1
ATOM 872 N N . TRP A 1 110 ? 0.752 -4.353 12.942 1.00 95.88 110 TRP A N 1
ATOM 873 C CA . TRP A 1 110 ? 0.577 -4.543 14.381 1.00 95.88 110 TRP A CA 1
ATOM 874 C C . TRP A 1 110 ? 1.248 -5.834 14.856 1.00 95.88 110 TRP A C 1
ATOM 876 O O . TRP A 1 110 ? 2.018 -5.797 15.813 1.00 95.88 110 TRP A O 1
ATOM 886 N N . ALA A 1 111 ? 1.020 -6.955 14.161 1.00 94.31 111 ALA A N 1
ATOM 887 C CA . ALA A 1 111 ? 1.638 -8.236 14.499 1.00 94.31 111 ALA A CA 1
ATOM 888 C C . ALA A 1 111 ? 3.174 -8.163 14.442 1.00 94.31 111 ALA A C 1
ATOM 890 O O . ALA A 1 111 ? 3.853 -8.711 15.309 1.00 94.31 111 ALA A O 1
ATOM 891 N N . THR A 1 112 ? 3.714 -7.437 13.462 1.00 92.62 112 THR A N 1
ATOM 892 C CA . THR A 1 112 ? 5.153 -7.176 13.331 1.00 92.62 112 THR A CA 1
ATOM 893 C C . THR A 1 112 ? 5.697 -6.297 14.459 1.00 92.62 112 THR A C 1
ATOM 895 O O . THR A 1 112 ? 6.822 -6.519 14.898 1.00 92.62 112 THR A O 1
ATOM 898 N N . ALA A 1 113 ? 4.922 -5.330 14.951 1.00 91.88 113 ALA A N 1
ATOM 899 C CA . ALA A 1 113 ? 5.345 -4.402 15.998 1.00 91.88 113 ALA A CA 1
ATOM 900 C C . ALA A 1 113 ? 5.344 -5.020 17.408 1.00 91.88 113 ALA A C 1
ATOM 902 O O . ALA A 1 113 ? 6.149 -4.621 18.243 1.00 91.88 113 ALA A O 1
ATOM 903 N N . VAL A 1 114 ? 4.441 -5.969 17.683 1.00 94.00 114 VAL A N 1
ATOM 904 C CA . VAL A 1 114 ? 4.281 -6.575 19.023 1.00 94.00 114 VAL A CA 1
ATOM 905 C C . VAL A 1 114 ? 4.981 -7.920 19.187 1.00 94.00 114 VAL A C 1
ATOM 907 O O . VAL A 1 114 ? 4.972 -8.491 20.280 1.00 94.00 114 VAL A O 1
ATOM 910 N N . LYS A 1 115 ? 5.542 -8.481 18.112 1.00 90.50 115 LYS A N 1
ATOM 911 C CA . LYS A 1 115 ? 6.269 -9.748 18.204 1.00 90.50 115 LYS A CA 1
ATOM 912 C C . LYS A 1 115 ? 7.535 -9.579 19.065 1.00 90.50 115 LYS A C 1
ATOM 914 O O . LYS A 1 115 ?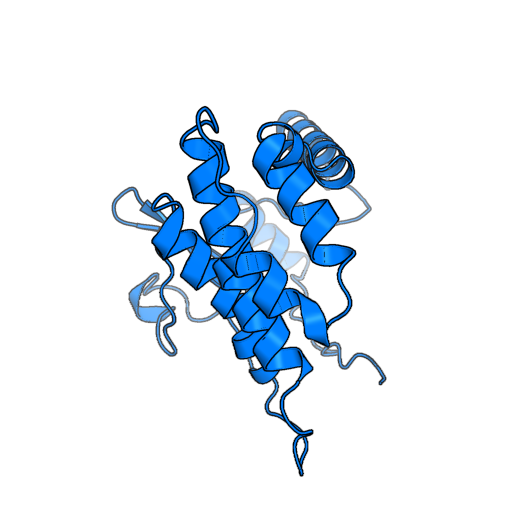 8.095 -8.486 19.119 1.00 90.50 115 LYS A O 1
ATOM 919 N N . PRO A 1 116 ? 8.024 -10.658 19.693 1.00 90.75 116 PRO A N 1
ATOM 920 C CA . PRO A 1 116 ? 9.280 -10.620 20.428 1.00 90.75 116 PRO A CA 1
ATOM 921 C C . PRO A 1 116 ? 10.464 -10.244 19.536 1.00 90.75 116 PRO A C 1
ATOM 923 O O . PRO A 1 116 ? 10.504 -10.607 18.357 1.00 90.75 116 PRO A O 1
ATOM 926 N N . ASP A 1 117 ? 11.463 -9.599 20.134 1.00 87.38 117 ASP A N 1
ATOM 927 C CA . ASP A 1 117 ? 12.738 -9.362 19.468 1.00 87.38 117 ASP A CA 1
ATOM 928 C C . ASP A 1 117 ? 13.400 -10.680 19.065 1.00 87.38 117 ASP A C 1
ATOM 930 O O . ASP A 1 117 ? 13.337 -11.698 19.766 1.00 87.38 117 ASP A O 1
ATOM 934 N N . TYR A 1 118 ? 14.075 -10.651 17.920 1.00 82.56 118 TYR A N 1
ATOM 935 C CA . TYR A 1 118 ? 14.839 -11.799 17.469 1.00 82.56 118 TYR A CA 1
ATOM 936 C C . TYR A 1 118 ? 16.041 -12.019 18.395 1.00 82.56 118 TYR A C 1
ATOM 938 O O . TYR A 1 118 ? 16.786 -11.076 18.667 1.00 82.56 118 TYR A O 1
ATOM 946 N N . PRO A 1 119 ? 16.303 -13.266 18.825 1.00 83.69 119 PRO A N 1
ATOM 947 C CA . PRO A 1 119 ? 17.472 -13.575 19.647 1.00 83.69 119 PRO A CA 1
ATOM 948 C C . PRO A 1 119 ? 18.795 -13.383 18.884 1.00 83.69 119 PRO A C 1
ATOM 950 O O . PRO A 1 119 ? 19.866 -13.366 19.486 1.00 83.69 119 PRO A O 1
ATOM 953 N N . THR A 1 120 ? 18.732 -13.257 17.556 1.00 85.56 120 THR A N 1
ATOM 954 C CA . THR A 1 120 ? 19.875 -13.108 16.653 1.00 85.56 120 THR A CA 1
ATOM 955 C C . THR A 1 120 ? 19.586 -12.070 15.574 1.00 85.56 120 THR A C 1
ATOM 957 O O . THR A 1 120 ? 18.432 -11.730 15.316 1.00 85.56 120 THR A O 1
ATOM 960 N N . SER A 1 121 ? 20.631 -11.609 14.882 1.00 81.44 121 SER A N 1
ATOM 961 C CA . SER A 1 121 ? 20.475 -10.781 13.682 1.00 81.44 121 SER A CA 1
ATOM 962 C C . SER A 1 121 ? 19.570 -11.463 12.654 1.00 81.44 121 SER A C 1
ATOM 964 O O . SER A 1 121 ? 19.729 -12.653 12.370 1.00 81.44 121 SER A O 1
ATOM 966 N N . THR A 1 122 ? 18.634 -10.704 12.095 1.00 81.25 122 THR A N 1
ATOM 967 C CA . THR A 1 122 ? 17.693 -11.186 11.086 1.00 81.25 122 THR A CA 1
ATOM 968 C C . THR A 1 122 ? 18.337 -11.240 9.701 1.00 81.25 122 THR A C 1
ATOM 970 O O . THR A 1 122 ? 19.309 -10.540 9.419 1.00 81.25 122 THR A O 1
ATOM 973 N N . ASN A 1 123 ? 17.800 -12.092 8.822 1.00 84.94 123 ASN A N 1
ATOM 974 C CA . ASN A 1 123 ? 18.200 -12.122 7.415 1.00 84.94 123 ASN A CA 1
ATOM 975 C C . ASN A 1 123 ? 17.786 -10.808 6.721 1.00 84.94 123 ASN A C 1
ATOM 977 O O . ASN A 1 123 ? 16.752 -10.236 7.071 1.00 84.94 123 ASN A O 1
ATOM 981 N N . GLU A 1 124 ? 18.529 -10.356 5.708 1.00 78.31 124 GLU A N 1
ATOM 982 C CA . GLU A 1 124 ? 18.241 -9.099 4.993 1.00 78.31 124 GLU A CA 1
ATOM 983 C C . GLU A 1 124 ? 16.864 -9.053 4.307 1.00 78.31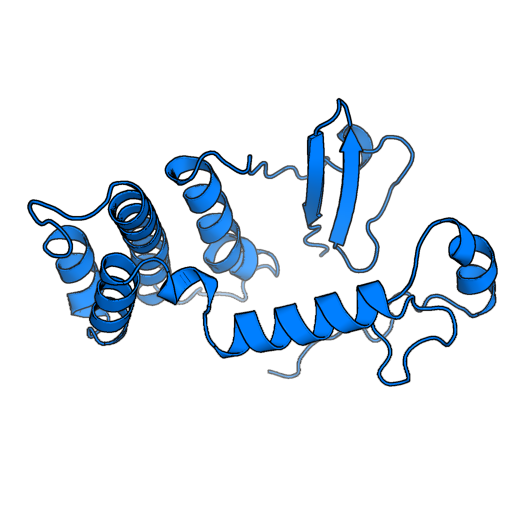 124 GLU A C 1
ATOM 985 O O . GLU A 1 124 ? 16.348 -7.974 4.024 1.00 78.31 124 GLU A O 1
ATOM 990 N N . ARG A 1 125 ? 16.236 -10.215 4.080 1.00 79.06 125 ARG A N 1
ATOM 991 C CA . ARG A 1 125 ? 14.886 -10.352 3.517 1.00 79.06 125 ARG A CA 1
ATOM 992 C C . ARG A 1 125 ? 13.788 -10.128 4.553 1.00 79.06 125 ARG A C 1
ATOM 994 O O . ARG A 1 125 ? 12.635 -9.939 4.182 1.00 79.06 125 ARG A O 1
ATOM 1001 N N . THR A 1 126 ? 14.118 -10.129 5.841 1.00 84.00 126 THR A N 1
ATOM 1002 C CA . THR A 1 126 ? 13.142 -10.002 6.937 1.00 84.00 126 THR A CA 1
ATOM 1003 C C . THR A 1 126 ? 12.316 -8.712 6.828 1.00 84.00 126 THR A C 1
ATOM 1005 O O . THR A 1 126 ? 11.090 -8.808 6.813 1.00 84.00 126 THR A O 1
ATOM 1008 N N . PRO A 1 127 ? 12.913 -7.523 6.590 1.00 82.75 127 PRO A N 1
ATOM 1009 C CA . PRO A 1 127 ? 12.137 -6.303 6.353 1.00 82.75 127 PRO A CA 1
ATOM 1010 C C . PRO A 1 127 ? 11.238 -6.368 5.109 1.00 82.75 127 PRO A C 1
ATOM 1012 O O . PRO A 1 127 ? 10.179 -5.744 5.083 1.00 82.75 127 PRO A O 1
ATOM 1015 N N . PHE A 1 128 ? 11.619 -7.128 4.073 1.00 82.88 128 PHE A N 1
ATOM 1016 C CA . PHE A 1 128 ? 10.767 -7.310 2.894 1.00 82.88 128 PHE A CA 1
ATOM 1017 C C . PHE A 1 128 ? 9.531 -8.129 3.241 1.00 82.88 128 PHE A C 1
ATOM 1019 O O . PHE A 1 128 ? 8.421 -7.730 2.898 1.00 82.88 128 PHE A O 1
ATOM 1026 N N . VAL A 1 129 ? 9.720 -9.254 3.930 1.00 85.31 129 VAL A N 1
ATOM 1027 C CA . VAL A 1 129 ? 8.632 -10.159 4.317 1.00 85.31 129 VAL A CA 1
ATOM 1028 C C . VAL A 1 129 ? 7.652 -9.482 5.273 1.00 85.31 129 VAL A C 1
ATOM 1030 O O . VAL A 1 129 ? 6.460 -9.752 5.199 1.00 85.31 129 VAL A O 1
ATOM 1033 N N . GLU A 1 130 ? 8.140 -8.588 6.127 1.00 89.19 130 GLU A N 1
ATOM 1034 C CA . GLU A 1 130 ? 7.341 -7.979 7.195 1.00 89.19 130 GLU A CA 1
ATOM 1035 C C . GLU A 1 130 ? 6.691 -6.656 6.809 1.00 89.19 130 GLU A C 1
ATOM 1037 O O . GLU A 1 130 ? 5.615 -6.336 7.301 1.00 89.19 130 GLU A O 1
ATOM 1042 N N . SER A 1 131 ? 7.319 -5.887 5.919 1.00 86.25 131 SER A N 1
ATOM 1043 C CA . SER A 1 131 ? 6.845 -4.537 5.599 1.00 86.25 131 SER A CA 1
ATOM 1044 C C . SER A 1 131 ? 6.414 -4.378 4.148 1.00 86.25 131 SER A C 1
ATOM 1046 O O . SER A 1 131 ? 5.525 -3.584 3.865 1.00 86.25 131 SER A O 1
ATOM 1048 N N . ILE A 1 132 ? 7.027 -5.101 3.206 1.00 86.81 132 ILE A N 1
ATOM 1049 C CA . ILE A 1 132 ? 6.819 -4.873 1.765 1.00 86.81 132 ILE A CA 1
ATOM 1050 C C . ILE A 1 132 ? 5.849 -5.899 1.177 1.00 86.81 132 ILE A C 1
ATOM 1052 O O . ILE A 1 132 ? 4.866 -5.536 0.532 1.00 86.81 132 ILE A O 1
ATOM 1056 N N . VAL A 1 133 ? 6.104 -7.186 1.409 1.00 88.50 133 VAL A N 1
ATOM 1057 C CA . VAL A 1 133 ? 5.273 -8.290 0.917 1.00 88.50 133 VAL A CA 1
ATOM 1058 C C . VAL A 1 133 ? 3.815 -8.158 1.373 1.00 88.50 133 VAL A C 1
ATOM 1060 O O . VAL A 1 133 ? 2.940 -8.319 0.519 1.00 88.50 133 VAL A O 1
ATOM 1063 N N . PRO A 1 134 ? 3.501 -7.818 2.641 1.00 92.50 134 PRO A N 1
ATOM 1064 C CA . PRO A 1 134 ? 2.116 -7.696 3.081 1.00 92.50 134 PRO A CA 1
ATOM 1065 C C . PRO A 1 134 ? 1.354 -6.610 2.315 1.00 92.50 134 PRO A C 1
ATOM 1067 O O . PRO A 1 134 ? 0.225 -6.851 1.888 1.00 92.50 134 PRO A O 1
ATOM 1070 N N . LEU A 1 135 ? 1.989 -5.463 2.036 1.00 91.50 135 LEU A N 1
ATOM 1071 C CA . LEU A 1 135 ? 1.382 -4.375 1.259 1.00 91.50 135 LEU A CA 1
ATOM 1072 C C . LEU A 1 135 ? 0.915 -4.863 -0.113 1.00 91.50 135 LEU A C 1
ATOM 1074 O O . LEU A 1 135 ? -0.254 -4.708 -0.463 1.00 91.50 135 LEU A O 1
ATOM 1078 N N . PHE A 1 136 ? 1.809 -5.489 -0.880 1.00 90.50 136 PHE A N 1
ATOM 1079 C CA . PHE A 1 136 ? 1.482 -5.941 -2.232 1.00 90.50 136 PHE A CA 1
ATOM 1080 C C . PHE A 1 136 ? 0.557 -7.157 -2.245 1.00 90.50 136 PHE A C 1
ATOM 1082 O O . PHE A 1 136 ? -0.330 -7.240 -3.096 1.00 90.50 136 PHE A O 1
ATOM 1089 N N . LYS A 1 137 ? 0.715 -8.074 -1.286 1.00 92.88 137 LYS A N 1
ATOM 1090 C CA . LYS A 1 137 ? -0.178 -9.222 -1.102 1.00 92.88 137 LYS A CA 1
ATOM 1091 C C . LYS A 1 137 ? -1.619 -8.760 -0.895 1.00 92.88 137 LYS A C 1
ATOM 1093 O O . LYS A 1 137 ? -2.515 -9.232 -1.594 1.00 92.88 137 LYS A O 1
ATOM 1098 N N . TYR A 1 138 ? -1.851 -7.838 0.038 1.00 95.50 138 TYR A N 1
ATOM 1099 C CA . TYR A 1 138 ? -3.202 -7.367 0.338 1.00 95.50 138 TYR A CA 1
ATOM 1100 C C . TYR A 1 138 ? -3.737 -6.431 -0.742 1.00 95.50 138 TYR A C 1
ATOM 1102 O O . TYR A 1 138 ? -4.908 -6.546 -1.097 1.00 95.50 138 TYR A O 1
ATOM 1110 N N . LEU A 1 139 ? -2.890 -5.588 -1.347 1.00 92.88 139 LEU A N 1
ATOM 1111 C CA . LEU A 1 139 ? -3.279 -4.783 -2.508 1.00 92.88 139 LEU A CA 1
ATOM 1112 C C . LEU A 1 139 ? -3.808 -5.677 -3.636 1.00 92.88 139 LEU A C 1
ATOM 1114 O O . LEU A 1 139 ? -4.866 -5.401 -4.197 1.00 92.88 139 LEU A O 1
ATOM 1118 N N . SER A 1 140 ? -3.105 -6.776 -3.922 1.00 92.38 140 SER A N 1
ATOM 1119 C CA . SER A 1 140 ? -3.514 -7.747 -4.935 1.00 92.38 140 SER A CA 1
ATOM 1120 C C . SER A 1 140 ? -4.838 -8.431 -4.587 1.00 92.38 140 SER A C 1
ATOM 1122 O O . SER A 1 140 ? -5.734 -8.503 -5.427 1.00 92.38 140 SER A O 1
ATOM 1124 N N . ALA A 1 141 ? -4.994 -8.882 -3.340 1.00 93.31 141 ALA A N 1
ATOM 1125 C CA . ALA A 1 141 ? -6.190 -9.595 -2.897 1.00 93.31 141 ALA A CA 1
ATOM 1126 C C . ALA A 1 141 ? -7.453 -8.714 -2.864 1.00 93.31 141 ALA A C 1
ATOM 1128 O O . ALA A 1 141 ? -8.539 -9.181 -3.220 1.00 93.31 141 ALA A O 1
ATOM 1129 N N . VAL A 1 142 ? -7.312 -7.457 -2.434 1.00 94.75 142 VAL A N 1
ATOM 1130 C CA . VAL A 1 142 ? -8.439 -6.543 -2.208 1.00 94.75 142 VAL A CA 1
ATOM 1131 C C . VAL A 1 142 ? -8.786 -5.763 -3.469 1.00 94.75 142 VAL A C 1
ATOM 1133 O O . VAL A 1 142 ? -9.921 -5.834 -3.930 1.00 94.75 142 VAL A O 1
ATOM 1136 N N . MET A 1 143 ? -7.813 -5.066 -4.064 1.00 90.19 143 MET A N 1
ATOM 1137 C CA . MET A 1 143 ? -8.073 -4.190 -5.212 1.00 90.19 143 MET A CA 1
ATOM 1138 C C . MET A 1 143 ? -8.198 -4.964 -6.523 1.00 90.19 143 MET A C 1
ATOM 1140 O O . MET A 1 143 ? -8.797 -4.463 -7.471 1.00 90.19 143 MET A O 1
ATOM 1144 N N . ARG A 1 144 ? -7.589 -6.158 -6.611 1.00 87.88 144 ARG A N 1
ATOM 1145 C CA . ARG A 1 144 ? -7.614 -7.053 -7.788 1.00 87.88 144 ARG A CA 1
ATOM 1146 C C . ARG A 1 144 ? -7.148 -6.413 -9.103 1.00 87.88 144 ARG A C 1
ATOM 1148 O O . ARG A 1 144 ? -7.322 -6.993 -10.170 1.00 87.88 144 ARG A O 1
ATOM 1155 N N . SER A 1 145 ? -6.525 -5.241 -9.028 1.00 83.88 145 SER A N 1
ATOM 1156 C CA . SER A 1 145 ? -5.957 -4.508 -10.161 1.00 83.88 145 SER A CA 1
ATOM 1157 C C . SER A 1 145 ? -4.511 -4.902 -10.452 1.00 83.88 145 SER A C 1
ATOM 1159 O O . SER A 1 145 ? -3.993 -4.600 -11.523 1.00 83.88 145 SER A O 1
ATOM 1161 N N . VAL A 1 146 ? -3.857 -5.583 -9.507 1.00 83.94 146 VAL A N 1
ATOM 1162 C CA . VAL A 1 146 ? -2.473 -6.050 -9.610 1.00 83.94 146 VAL A CA 1
ATOM 1163 C C . VAL A 1 146 ? -2.408 -7.488 -9.106 1.00 83.94 146 VAL A C 1
ATOM 1165 O O . VAL A 1 146 ? -3.016 -7.817 -8.089 1.00 83.94 146 VAL A O 1
ATOM 1168 N N . ALA A 1 147 ? -1.660 -8.350 -9.791 1.00 84.25 147 ALA A N 1
ATOM 1169 C CA . ALA A 1 147 ? -1.296 -9.671 -9.287 1.00 84.25 147 ALA A CA 1
ATOM 1170 C C . ALA A 1 147 ? 0.067 -9.592 -8.588 1.00 84.25 147 ALA A C 1
ATOM 1172 O O . ALA A 1 147 ? 1.036 -9.116 -9.180 1.00 84.25 147 ALA A O 1
ATOM 1173 N N . PHE A 1 148 ? 0.156 -10.063 -7.343 1.00 84.81 148 PHE A N 1
ATOM 1174 C CA . PHE A 1 148 ? 1.428 -10.178 -6.631 1.00 84.81 148 PHE A CA 1
ATOM 1175 C C . PHE A 1 148 ? 1.904 -11.632 -6.608 1.00 84.81 148 PHE A C 1
ATOM 1177 O O . PHE A 1 148 ? 1.186 -12.520 -6.150 1.00 84.81 148 PHE A O 1
ATOM 1184 N N . VAL A 1 149 ? 3.129 -11.870 -7.083 1.00 79.44 149 VAL A N 1
ATOM 1185 C CA . VAL A 1 149 ? 3.750 -13.199 -7.119 1.00 79.44 149 VAL A CA 1
ATOM 1186 C C . VAL A 1 149 ? 5.150 -13.110 -6.525 1.00 79.44 149 VAL A C 1
ATOM 1188 O O . VAL A 1 149 ? 6.012 -12.415 -7.059 1.00 79.44 149 VAL A O 1
ATOM 1191 N N . TRP A 1 150 ? 5.389 -13.850 -5.443 1.00 75.69 150 TRP A N 1
ATOM 1192 C CA . TRP A 1 150 ? 6.733 -14.059 -4.910 1.00 75.69 150 TRP A CA 1
ATOM 1193 C C . TRP A 1 150 ? 7.385 -15.255 -5.608 1.00 75.69 150 TRP A C 1
ATOM 1195 O O . TRP A 1 150 ? 6.821 -16.350 -5.615 1.00 75.69 150 TRP A O 1
ATOM 1205 N N . CYS A 1 151 ? 8.572 -15.075 -6.189 1.00 68.06 151 CYS A N 1
ATOM 1206 C CA . CYS A 1 151 ? 9.299 -16.158 -6.847 1.00 68.06 151 CYS A CA 1
ATOM 1207 C C . CYS A 1 151 ? 10.811 -16.005 -6.652 1.00 68.06 151 CYS A C 1
ATOM 1209 O O . CYS A 1 151 ? 11.388 -15.009 -7.073 1.00 68.06 151 CYS A O 1
ATOM 1211 N N . GLU A 1 152 ? 11.470 -17.024 -6.091 1.00 59.72 152 GLU A N 1
ATOM 1212 C CA . GLU A 1 152 ? 12.937 -17.047 -5.945 1.00 59.72 152 GLU A CA 1
ATOM 1213 C C . GLU A 1 152 ? 13.685 -17.219 -7.280 1.00 59.72 152 GLU A C 1
ATOM 1215 O O . GLU A 1 152 ? 14.872 -16.920 -7.364 1.00 59.72 152 GLU A O 1
ATOM 1220 N N . LYS A 1 153 ? 13.014 -17.715 -8.329 1.00 55.88 153 LYS A N 1
ATOM 1221 C CA . LYS A 1 153 ? 13.617 -18.056 -9.635 1.00 55.88 153 LYS A CA 1
ATOM 1222 C C . LYS A 1 153 ? 12.941 -17.347 -10.817 1.00 55.88 153 LYS A C 1
ATOM 1224 O O . LYS A 1 153 ? 13.024 -17.801 -11.953 1.00 55.88 153 LYS A O 1
ATOM 1229 N N . GLY A 1 154 ? 12.247 -16.241 -10.551 1.00 52.66 154 GLY A N 1
ATOM 1230 C CA . GLY A 1 154 ? 11.315 -15.628 -11.501 1.00 52.66 154 GLY A CA 1
ATOM 1231 C C . GLY A 1 154 ? 11.956 -14.888 -12.674 1.00 52.66 154 GLY A C 1
ATOM 1232 O O . GLY A 1 154 ? 11.290 -14.707 -13.684 1.00 52.66 154 GLY A O 1
ATOM 1233 N N . LEU A 1 155 ? 13.229 -14.487 -12.588 1.00 55.03 155 LEU A N 1
ATOM 1234 C CA . LEU A 1 155 ? 13.898 -13.749 -13.669 1.00 55.03 155 LEU A CA 1
ATOM 1235 C C . LEU A 1 155 ? 13.951 -14.563 -14.966 1.00 55.03 155 LEU A C 1
ATOM 1237 O O . LEU A 1 155 ? 13.488 -14.083 -15.992 1.00 55.03 155 LEU A O 1
ATOM 1241 N N . SER A 1 156 ? 14.395 -15.821 -14.909 1.00 55.88 156 SER A N 1
ATOM 1242 C CA . SER A 1 156 ? 14.488 -16.689 -16.091 1.00 55.88 156 SER A CA 1
ATOM 1243 C C . SER A 1 156 ? 13.131 -17.173 -16.612 1.00 55.88 156 SER A C 1
ATOM 1245 O O . SER A 1 156 ? 13.017 -17.519 -17.784 1.00 55.88 156 SER A O 1
ATOM 1247 N N . ILE A 1 157 ? 12.097 -17.188 -15.764 1.00 56.12 157 ILE A N 1
ATOM 1248 C CA . ILE A 1 157 ? 10.733 -17.588 -16.146 1.00 56.12 157 ILE A CA 1
ATOM 1249 C C . ILE A 1 157 ? 9.969 -16.406 -16.760 1.00 56.12 157 ILE A C 1
ATOM 1251 O O . ILE A 1 157 ? 9.264 -16.574 -17.750 1.00 56.12 157 ILE A O 1
ATOM 1255 N N . CYS A 1 158 ? 10.106 -15.205 -16.192 1.00 55.91 158 CYS A N 1
ATOM 1256 C CA . CYS A 1 158 ? 9.409 -14.003 -16.653 1.00 55.91 158 CYS A CA 1
ATOM 1257 C C . CYS A 1 158 ? 10.147 -13.291 -17.790 1.00 55.91 158 CYS A C 1
ATOM 1259 O O . CYS A 1 158 ? 9.507 -12.627 -18.602 1.00 55.91 158 CYS A O 1
ATOM 1261 N N . ILE A 1 159 ? 11.478 -13.392 -17.836 1.00 62.28 159 ILE A N 1
ATOM 1262 C CA . ILE A 1 159 ? 12.310 -12.788 -18.873 1.00 62.28 159 ILE A CA 1
ATOM 1263 C C . ILE A 1 159 ? 13.503 -13.717 -19.177 1.00 62.28 159 ILE A C 1
ATOM 1265 O O . ILE A 1 159 ? 14.606 -13.502 -18.676 1.00 62.28 159 ILE A O 1
ATOM 1269 N N . PRO A 1 160 ? 13.325 -14.739 -20.037 1.00 58.69 160 PRO A N 1
ATOM 1270 C CA . PRO A 1 160 ? 14.334 -15.779 -20.286 1.00 58.69 160 PRO A CA 1
ATOM 1271 C C . PRO A 1 160 ? 15.711 -15.261 -20.722 1.00 58.69 160 PRO A C 1
ATOM 1273 O O . PRO A 1 160 ? 16.709 -15.963 -20.596 1.00 58.69 160 PRO A O 1
ATOM 1276 N N . GLN A 1 161 ? 15.760 -14.036 -21.249 1.00 57.94 161 GLN A N 1
ATOM 1277 C CA . GLN A 1 161 ? 16.957 -13.406 -21.803 1.00 57.94 161 GLN A CA 1
ATOM 1278 C C . GLN A 1 161 ? 17.768 -12.606 -20.768 1.00 57.94 161 GLN A C 1
ATOM 1280 O O . GLN A 1 161 ? 18.862 -12.148 -21.087 1.00 57.94 161 GLN A O 1
ATOM 1285 N N . TYR A 1 162 ? 17.262 -12.426 -19.541 1.00 54.06 162 TYR A N 1
ATOM 1286 C CA . TYR A 1 162 ? 17.898 -11.586 -18.524 1.00 54.06 162 TYR A CA 1
ATOM 1287 C C . TYR A 1 162 ? 18.141 -12.358 -17.228 1.00 54.06 162 TYR A C 1
ATOM 1289 O O . TYR A 1 162 ? 17.283 -13.085 -16.732 1.00 54.06 162 TYR A O 1
ATOM 1297 N N . THR A 1 163 ? 19.333 -12.178 -16.659 1.00 52.78 163 THR A N 1
ATOM 1298 C CA . THR A 1 163 ? 19.779 -12.879 -15.446 1.00 52.78 163 THR A CA 1
ATOM 1299 C C . THR A 1 163 ? 19.824 -11.991 -14.203 1.00 52.78 163 THR A C 1
ATOM 1301 O O . THR A 1 163 ? 19.988 -12.525 -13.110 1.00 52.78 163 THR A O 1
ATOM 1304 N N . LYS A 1 164 ? 19.674 -10.664 -14.345 1.00 55.03 164 LYS A N 1
ATOM 1305 C CA . LYS A 1 164 ? 19.685 -9.678 -13.247 1.00 55.03 164 LYS A CA 1
ATOM 1306 C C . LYS A 1 164 ? 18.802 -8.469 -13.566 1.00 55.03 164 LYS A C 1
ATOM 1308 O O . LYS A 1 164 ? 18.740 -8.057 -14.726 1.00 55.03 164 LYS A O 1
ATOM 1313 N N . LEU A 1 165 ? 18.158 -7.889 -12.550 1.00 60.12 165 LEU A N 1
ATOM 1314 C CA . LEU A 1 165 ? 17.449 -6.607 -12.664 1.00 60.12 165 LEU A CA 1
ATOM 1315 C C . LEU A 1 165 ? 18.410 -5.420 -12.473 1.00 60.12 165 LEU A C 1
ATOM 1317 O O . LEU A 1 165 ? 19.460 -5.549 -11.842 1.00 60.12 165 LEU A O 1
ATOM 1321 N N . MET A 1 166 ? 18.050 -4.243 -12.995 1.00 53.22 166 MET A N 1
ATOM 1322 C CA . MET A 1 166 ? 18.804 -3.010 -12.738 1.00 53.22 166 MET A CA 1
ATOM 1323 C C . MET A 1 166 ? 18.443 -2.473 -11.347 1.00 53.22 166 MET A C 1
ATOM 1325 O O . MET A 1 166 ? 17.309 -2.071 -11.118 1.00 53.22 166 MET A O 1
ATOM 1329 N N . ASP A 1 167 ? 19.403 -2.478 -10.416 1.00 57.34 167 ASP A N 1
ATOM 1330 C CA . ASP A 1 167 ? 19.210 -2.044 -9.014 1.00 57.34 167 ASP A CA 1
ATOM 1331 C C . ASP A 1 167 ? 18.055 -2.778 -8.298 1.00 57.34 167 ASP A C 1
ATOM 1333 O O . ASP A 1 167 ? 17.328 -2.213 -7.486 1.00 57.34 167 ASP A O 1
ATOM 1337 N N . GLY A 1 168 ? 17.850 -4.052 -8.648 1.00 64.25 168 GLY A N 1
ATOM 1338 C CA . GLY A 1 168 ? 16.816 -4.893 -8.053 1.00 64.25 168 GLY A CA 1
ATOM 1339 C C . GLY A 1 168 ? 15.383 -4.555 -8.477 1.00 64.25 168 GLY A C 1
ATOM 1340 O O . GLY A 1 168 ? 14.449 -5.115 -7.918 1.00 64.25 168 GLY A O 1
ATOM 1341 N N . ILE A 1 169 ? 15.166 -3.678 -9.464 1.00 68.94 169 ILE A N 1
ATOM 1342 C CA . ILE A 1 169 ? 13.835 -3.401 -10.024 1.00 68.94 169 ILE A CA 1
ATOM 1343 C C . ILE A 1 169 ? 13.880 -3.547 -11.546 1.00 68.94 169 ILE A C 1
ATOM 1345 O O . ILE A 1 169 ? 14.816 -3.114 -12.215 1.00 68.94 169 ILE A O 1
ATOM 1349 N N . GLY A 1 170 ? 12.849 -4.144 -12.134 1.00 68.00 170 GLY A N 1
ATOM 1350 C CA . GLY A 1 170 ? 12.682 -4.152 -13.582 1.00 68.00 170 GLY A CA 1
ATOM 1351 C C . GLY A 1 170 ? 11.229 -4.160 -14.000 1.00 68.00 170 GLY A C 1
ATOM 1352 O O . GLY A 1 170 ? 10.324 -4.343 -13.191 1.00 68.00 170 GLY A O 1
ATOM 1353 N N . THR A 1 171 ? 11.012 -3.944 -15.291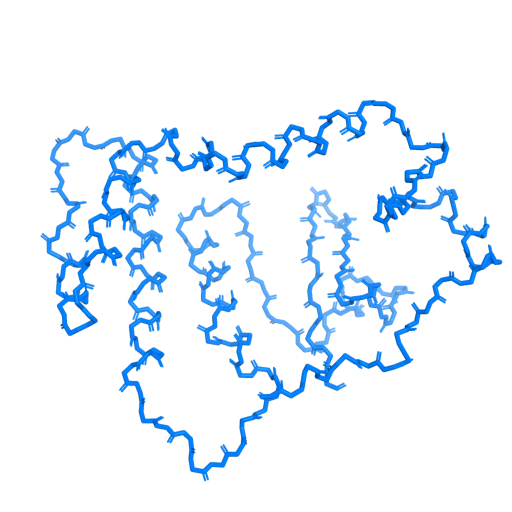 1.00 69.88 171 THR A N 1
ATOM 1354 C CA . THR A 1 171 ? 9.685 -4.019 -15.900 1.00 69.88 171 THR A CA 1
ATOM 1355 C C . THR A 1 171 ? 9.745 -4.916 -17.125 1.00 69.88 171 THR A C 1
ATOM 1357 O O . THR A 1 171 ? 10.775 -4.974 -17.795 1.00 69.88 171 THR A O 1
ATOM 1360 N N . THR A 1 172 ? 8.672 -5.651 -17.396 1.00 70.62 172 THR A N 1
ATOM 1361 C CA . THR A 1 172 ? 8.529 -6.439 -18.623 1.00 70.62 172 THR A CA 1
ATOM 1362 C C . THR A 1 172 ? 7.080 -6.437 -19.075 1.00 70.62 172 THR A C 1
ATOM 1364 O O . THR A 1 172 ? 6.173 -6.418 -18.245 1.00 70.62 172 THR A O 1
ATOM 1367 N N . LEU A 1 173 ? 6.875 -6.465 -20.387 1.00 69.50 173 LEU A N 1
ATOM 1368 C CA . LEU A 1 173 ? 5.573 -6.645 -21.009 1.00 69.50 173 LEU A CA 1
ATOM 1369 C C . LEU A 1 173 ? 5.558 -8.046 -21.619 1.00 69.50 173 LEU A C 1
ATOM 1371 O O . LEU A 1 173 ? 6.254 -8.308 -22.599 1.00 69.50 173 LEU A O 1
ATOM 1375 N N . LEU A 1 174 ? 4.779 -8.948 -21.027 1.00 68.06 174 LEU A N 1
ATOM 1376 C CA . LEU A 1 174 ? 4.603 -10.313 -21.518 1.00 68.06 174 LEU A CA 1
ATOM 1377 C C . LEU A 1 174 ? 3.109 -10.621 -21.565 1.00 68.06 174 LEU A C 1
ATOM 1379 O O . LEU A 1 174 ? 2.402 -10.365 -20.593 1.00 68.06 174 LEU A O 1
ATOM 1383 N N . ASP A 1 175 ? 2.640 -11.153 -22.693 1.00 76.38 175 ASP A N 1
ATOM 1384 C CA . ASP A 1 175 ? 1.228 -11.489 -22.929 1.00 76.38 175 ASP A CA 1
ATOM 1385 C C . ASP A 1 175 ? 0.272 -10.298 -22.731 1.00 76.38 175 ASP A C 1
ATOM 1387 O O . ASP A 1 175 ? -0.815 -10.438 -22.179 1.00 76.38 175 ASP A O 1
ATOM 1391 N N . SER A 1 176 ? 0.699 -9.098 -23.147 1.00 76.19 176 SER A N 1
ATOM 1392 C CA . SER A 1 176 ? -0.036 -7.837 -22.939 1.00 76.19 176 SER A CA 1
ATOM 1393 C C . SER A 1 176 ? -0.276 -7.476 -21.465 1.00 76.19 176 SER A C 1
ATOM 1395 O O . SER A 1 176 ? -1.125 -6.637 -21.167 1.00 76.19 176 SER A O 1
ATOM 1397 N N . VAL A 1 177 ? 0.488 -8.073 -20.546 1.00 71.56 177 VAL A N 1
ATOM 1398 C CA . VAL A 1 177 ? 0.470 -7.754 -19.118 1.00 71.56 177 VAL A CA 1
ATOM 1399 C C . VAL A 1 177 ? 1.777 -7.071 -18.737 1.00 71.56 177 VAL A C 1
ATOM 1401 O O . VAL A 1 177 ? 2.857 -7.652 -18.875 1.00 71.56 177 VAL A O 1
ATOM 1404 N N . ASP A 1 178 ? 1.664 -5.847 -18.222 1.00 77.25 178 ASP A N 1
ATOM 1405 C CA . ASP A 1 178 ? 2.777 -5.135 -17.601 1.00 77.25 178 ASP A CA 1
ATOM 1406 C C . ASP A 1 178 ? 3.132 -5.791 -16.266 1.00 77.25 178 ASP A C 1
ATOM 1408 O O . ASP A 1 178 ? 2.285 -5.985 -15.391 1.00 77.25 178 ASP A O 1
ATOM 1412 N N . ARG A 1 179 ? 4.409 -6.127 -16.091 1.00 77.62 179 ARG A N 1
ATOM 1413 C CA . ARG A 1 179 ? 4.938 -6.733 -14.869 1.00 77.62 179 ARG A CA 1
ATOM 1414 C C . ARG A 1 179 ? 6.035 -5.852 -14.309 1.00 77.62 179 ARG A C 1
ATOM 1416 O O . ARG A 1 179 ? 6.957 -5.476 -15.030 1.00 77.62 179 ARG A O 1
ATOM 1423 N N . VAL A 1 180 ? 5.965 -5.586 -13.011 1.00 77.06 180 VAL A N 1
ATOM 1424 C CA . VAL A 1 180 ? 7.064 -4.995 -12.244 1.00 77.06 180 VAL A CA 1
ATOM 1425 C C . VAL A 1 180 ? 7.731 -6.118 -11.461 1.00 77.06 180 VAL A C 1
ATOM 1427 O O . VAL A 1 180 ? 7.071 -6.851 -10.728 1.00 77.06 180 VAL A O 1
ATOM 1430 N N . LEU A 1 181 ? 9.034 -6.269 -11.648 1.00 75.50 181 LEU A N 1
ATOM 1431 C CA . LEU A 1 181 ? 9.868 -7.237 -10.952 1.00 75.50 181 LEU A CA 1
ATOM 1432 C C . LEU A 1 181 ? 10.658 -6.499 -9.877 1.00 75.50 181 LEU A C 1
ATOM 1434 O O . LEU A 1 181 ? 11.243 -5.455 -10.159 1.00 75.50 181 LEU A O 1
ATOM 1438 N N . ILE A 1 182 ? 10.674 -7.046 -8.665 1.00 74.50 182 ILE A N 1
ATOM 1439 C CA . ILE A 1 182 ? 11.470 -6.537 -7.549 1.00 74.50 182 ILE A CA 1
ATOM 1440 C C . ILE A 1 182 ? 12.297 -7.710 -7.024 1.00 74.50 182 ILE A C 1
ATOM 1442 O O . ILE A 1 182 ? 11.750 -8.712 -6.566 1.00 74.50 182 ILE A O 1
ATOM 1446 N N . GLU A 1 183 ? 13.611 -7.599 -7.137 1.00 70.50 183 GLU A N 1
ATOM 1447 C CA . GLU A 1 183 ? 14.593 -8.539 -6.623 1.00 70.50 183 GLU A CA 1
ATOM 1448 C C . GLU A 1 183 ? 15.048 -8.073 -5.238 1.00 70.50 183 GLU A C 1
ATOM 1450 O O . GLU A 1 183 ? 15.451 -6.930 -5.033 1.00 70.50 183 GLU A O 1
ATOM 1455 N N . SER A 1 184 ? 14.989 -8.994 -4.281 1.00 64.44 184 SER A N 1
ATOM 1456 C CA . SER A 1 184 ? 15.646 -8.856 -2.986 1.00 64.44 184 SER A CA 1
ATOM 1457 C C . SER A 1 184 ? 16.947 -9.652 -3.070 1.00 64.44 184 SER A C 1
ATOM 1459 O O . SER A 1 184 ? 16.961 -10.865 -2.847 1.00 64.44 184 SER A O 1
ATOM 1461 N N . SER A 1 185 ? 18.018 -8.992 -3.515 1.00 58.25 185 SER A N 1
ATOM 1462 C CA . SER A 1 185 ? 19.351 -9.591 -3.584 1.00 58.25 185 SER A CA 1
ATOM 1463 C C . SER 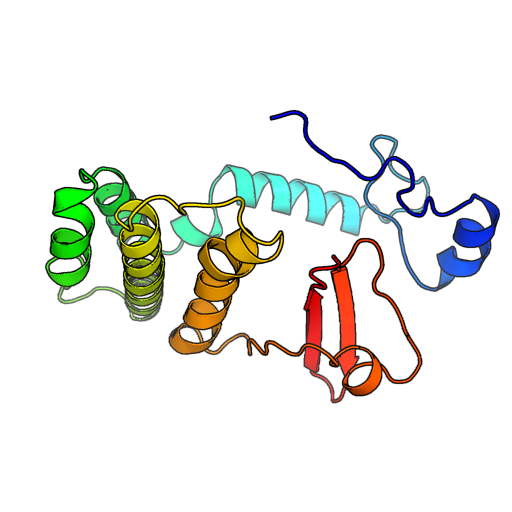A 1 185 ? 19.965 -9.640 -2.187 1.00 58.25 185 SER A C 1
ATOM 1465 O O . SER A 1 185 ? 19.993 -8.611 -1.506 1.00 58.25 185 SER A O 1
ATOM 1467 N N . GLY A 1 186 ? 20.447 -10.822 -1.803 1.00 47.62 186 GLY A N 1
ATOM 1468 C CA . GLY A 1 186 ? 21.410 -10.993 -0.715 1.00 47.62 186 GLY A CA 1
ATOM 1469 C C . GLY A 1 186 ? 22.845 -11.010 -1.200 1.00 47.62 186 GLY A C 1
ATOM 1470 O O . GLY A 1 186 ? 23.029 -11.154 -2.432 1.00 47.62 186 GLY A O 1
#

Foldseek 3Di:
DPPPDPPCQPDCDPVNCVVCVVPDDDQDDPVGDPPDDPVVVVVVVVVVVCVVVVVVVVVLVLLVVLLVVLVPDDLVCNLVSLVPDSDDPPRDPVNVLSSQLSNQLVVLVSCVVPDDDDPDDDDLCVCCVRHPLSNVVSCCVRVVPDDDDDDPCCCCVVPVVDDDDNVQWDWDQDPNDIDIGGDDDD

pLDDT: mean 77.99, std 18.17, range [26.48, 97.94]

Organism: NCBI:txid101127